Protein AF-H1D103-F1 (afdb_monomer_lite)

Secondary structure (DSSP, 8-state):
--------HHHHHS-THHHHHHHHH-TTEEEEEEEESSS--EEEE-GGGTT--HHHHTTTTTHHHHHHHHHTTS-EEEEEE--SSSS-EEEEEEEEEEE-TT--EEEEEEEEEEEEHHHHHHHTTGGGGGGGTEEEEEEEE-TT-SS-EEEEEES---TTS-EEEEEETTEEEEEEEEETT--S--S---PPP-----

Structure (mmCIF, N/CA/C/O backbone):
data_AF-H1D103-F1
#
_entry.id   AF-H1D103-F1
#
loop_
_atom_site.group_PDB
_atom_site.id
_atom_site.type_symbol
_atom_site.label_atom_id
_atom_site.label_alt_id
_atom_site.label_comp_id
_atom_site.label_asym_id
_atom_site.label_entity_id
_atom_site.label_seq_id
_atom_site.pdbx_PDB_ins_code
_atom_site.Cartn_x
_atom_site.Cartn_y
_atom_site.Cartn_z
_atom_site.occupancy
_atom_site.B_iso_or_equiv
_atom_site.auth_seq_id
_atom_site.auth_comp_id
_atom_site.auth_asym_id
_atom_site.auth_atom_id
_atom_site.pdbx_PDB_model_num
ATOM 1 N N . MET A 1 1 ? 34.202 -26.408 -13.849 1.00 34.78 1 MET A N 1
ATOM 2 C CA . MET A 1 1 ? 33.800 -25.462 -14.906 1.00 34.78 1 MET A CA 1
ATOM 3 C C . MET A 1 1 ? 32.325 -25.192 -14.701 1.00 34.78 1 MET A C 1
ATOM 5 O O . MET A 1 1 ? 31.583 -26.152 -14.538 1.00 34.78 1 MET A O 1
ATOM 9 N N . ALA A 1 2 ? 31.971 -23.922 -14.508 1.00 36.03 2 ALA A N 1
ATOM 10 C CA . ALA A 1 2 ? 30.622 -23.487 -14.165 1.00 36.03 2 ALA A CA 1
ATOM 11 C C . ALA A 1 2 ? 29.660 -23.834 -15.308 1.00 36.03 2 ALA A C 1
ATOM 13 O O . ALA A 1 2 ? 29.988 -23.604 -16.467 1.00 36.03 2 ALA A O 1
ATOM 14 N N . SER A 1 3 ? 28.520 -24.438 -14.974 1.00 38.19 3 SER A N 1
ATOM 15 C CA . SER A 1 3 ? 27.454 -24.706 -15.935 1.00 38.19 3 SER A CA 1
ATOM 16 C C . SER A 1 3 ? 26.755 -23.385 -16.231 1.00 38.19 3 SER A C 1
ATOM 18 O O . SER A 1 3 ? 26.159 -22.799 -15.328 1.00 38.19 3 SER A O 1
ATOM 20 N N . GLU A 1 4 ? 26.850 -22.926 -17.474 1.00 47.28 4 GLU A N 1
ATOM 21 C CA . GLU A 1 4 ? 25.995 -21.882 -18.032 1.00 47.28 4 GLU A CA 1
ATOM 22 C C . GLU A 1 4 ? 24.544 -22.368 -17.955 1.00 47.28 4 GLU A C 1
ATOM 24 O O . GLU A 1 4 ? 24.099 -23.217 -18.722 1.00 47.28 4 GLU A O 1
ATOM 29 N N . LEU A 1 5 ? 23.822 -21.878 -16.953 1.00 40.38 5 LEU A N 1
ATOM 30 C CA . LEU A 1 5 ? 22.367 -21.821 -16.948 1.00 40.38 5 LEU A CA 1
ATOM 31 C C . LEU A 1 5 ? 22.000 -20.420 -17.440 1.00 40.38 5 LEU A C 1
ATOM 33 O O . LEU A 1 5 ? 21.531 -19.576 -16.680 1.00 40.38 5 LEU A O 1
ATOM 37 N N . GLU A 1 6 ? 22.273 -20.154 -18.717 1.00 46.22 6 GLU A N 1
ATOM 38 C CA . GLU A 1 6 ? 21.564 -19.094 -19.427 1.00 46.22 6 GLU A CA 1
ATOM 39 C C . GLU A 1 6 ? 20.141 -19.607 -19.652 1.00 46.22 6 GLU A C 1
ATOM 41 O O . GLU A 1 6 ? 19.840 -20.290 -20.627 1.00 46.22 6 GLU A O 1
ATOM 46 N N . ALA A 1 7 ? 19.277 -19.374 -18.665 1.00 45.41 7 ALA A N 1
ATOM 47 C CA . ALA A 1 7 ? 17.852 -19.580 -18.842 1.00 45.41 7 ALA A CA 1
ATOM 48 C C . ALA A 1 7 ? 17.363 -18.581 -19.899 1.00 45.41 7 ALA A C 1
ATOM 50 O O . ALA A 1 7 ? 17.501 -17.370 -19.712 1.00 45.41 7 ALA A O 1
ATOM 51 N N . ASP A 1 8 ? 16.815 -19.097 -21.001 1.00 42.44 8 ASP A N 1
ATOM 52 C CA . ASP A 1 8 ? 16.176 -18.293 -22.038 1.00 42.44 8 ASP A CA 1
ATOM 53 C C . ASP A 1 8 ? 15.031 -17.482 -21.395 1.00 42.44 8 ASP A C 1
ATOM 55 O O . ASP A 1 8 ? 14.096 -18.070 -20.837 1.00 42.44 8 ASP A O 1
ATOM 59 N N . PRO A 1 9 ? 15.067 -16.137 -21.433 1.00 49.69 9 PRO A N 1
ATOM 60 C CA . PRO A 1 9 ? 14.001 -15.299 -20.890 1.00 49.69 9 PRO A CA 1
ATOM 61 C C . PRO A 1 9 ? 12.613 -15.621 -21.470 1.00 49.69 9 PRO A C 1
ATOM 63 O O . PRO A 1 9 ? 11.601 -15.320 -20.832 1.00 49.69 9 PRO A O 1
ATOM 66 N N . ALA A 1 10 ? 12.548 -16.229 -22.660 1.00 46.78 10 ALA A N 1
ATOM 67 C CA . ALA A 1 10 ? 11.301 -16.641 -23.293 1.00 46.78 10 ALA A CA 1
ATOM 68 C C . ALA A 1 10 ? 10.592 -17.790 -22.550 1.00 46.78 10 ALA A C 1
ATOM 70 O O . ALA A 1 10 ? 9.360 -17.802 -22.502 1.00 46.78 10 ALA A O 1
ATOM 71 N N . ASP A 1 11 ? 11.332 -18.700 -21.908 1.00 44.66 11 ASP A N 1
ATOM 72 C CA . ASP A 1 11 ? 10.747 -19.845 -21.195 1.00 44.66 11 ASP A CA 1
ATOM 73 C C . ASP A 1 11 ? 10.021 -19.418 -19.908 1.00 44.66 11 ASP A C 1
ATOM 75 O O . ASP A 1 11 ? 8.966 -19.959 -19.576 1.00 44.66 11 ASP A O 1
ATOM 79 N N . TYR A 1 12 ? 10.493 -18.368 -19.227 1.00 45.19 12 TYR A N 1
ATOM 80 C CA . TYR A 1 12 ? 9.786 -17.804 -18.066 1.00 45.19 12 TYR A CA 1
ATOM 81 C C . TYR A 1 12 ?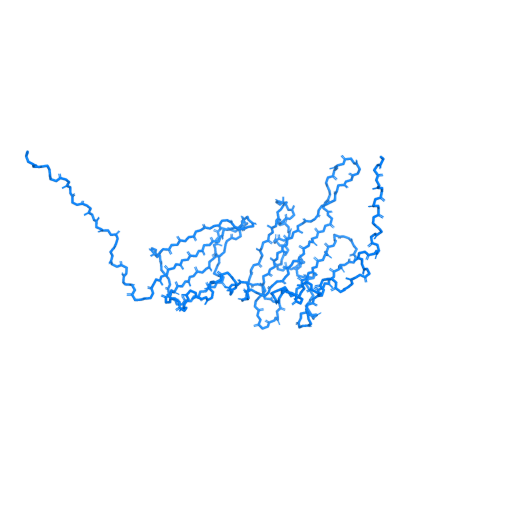 8.446 -17.152 -18.439 1.00 45.19 12 TYR A C 1
ATOM 83 O O . TYR A 1 12 ? 7.513 -17.136 -17.634 1.00 45.19 12 TYR A O 1
ATOM 91 N N . MET A 1 13 ? 8.318 -16.640 -19.666 1.00 44.59 13 MET A N 1
ATOM 92 C CA . MET A 1 13 ? 7.071 -16.048 -20.163 1.00 44.59 13 MET A CA 1
ATOM 93 C C . MET A 1 13 ? 6.070 -17.098 -20.673 1.00 44.59 13 MET A C 1
ATOM 95 O O . MET A 1 13 ? 4.885 -16.789 -20.822 1.00 44.59 13 MET A O 1
ATOM 99 N N . ALA A 1 14 ? 6.504 -18.340 -20.915 1.00 49.03 14 ALA A N 1
ATOM 100 C CA . ALA A 1 14 ? 5.649 -19.419 -21.415 1.00 49.03 14 ALA A CA 1
ATOM 101 C C . ALA A 1 14 ? 4.672 -19.967 -20.352 1.00 49.03 14 ALA A C 1
ATOM 103 O O . ALA A 1 14 ? 3.661 -20.591 -20.691 1.00 49.03 14 ALA A O 1
ATOM 104 N N . HIS A 1 15 ? 4.911 -19.695 -19.065 1.00 51.47 15 HIS A N 1
ATOM 105 C CA . HIS A 1 15 ? 4.095 -20.193 -17.957 1.00 51.47 15 HIS A CA 1
ATOM 106 C C . HIS A 1 15 ? 3.190 -19.113 -17.348 1.00 51.47 15 HIS A C 1
ATOM 108 O O . HIS A 1 15 ? 3.247 -18.811 -16.158 1.00 51.47 15 HIS A O 1
ATOM 114 N N . LEU A 1 16 ? 2.232 -18.615 -18.140 1.00 51.00 16 LEU A N 1
ATOM 115 C CA . LEU A 1 16 ? 1.087 -17.812 -17.660 1.00 51.00 16 LEU A CA 1
ATOM 116 C C . LEU A 1 16 ? 0.334 -18.449 -16.463 1.00 51.00 16 LEU A C 1
ATOM 118 O O . LEU A 1 16 ? -0.437 -17.774 -15.780 1.00 51.00 16 LEU A O 1
ATOM 122 N N . GLN A 1 17 ? 0.541 -19.746 -16.207 1.00 56.31 17 GLN A N 1
ATOM 123 C CA . GLN A 1 17 ? -0.045 -20.490 -15.094 1.00 56.31 17 GLN A CA 1
ATOM 124 C C . GLN A 1 17 ? 0.567 -20.150 -13.728 1.00 56.31 17 GLN A C 1
ATOM 126 O O . GLN A 1 17 ? -0.160 -20.217 -12.741 1.00 56.31 17 GLN A O 1
ATOM 131 N N . GLU A 1 18 ? 1.838 -19.751 -13.631 1.00 63.09 18 GLU A N 1
ATOM 132 C CA . GLU A 1 18 ? 2.486 -19.548 -12.324 1.00 63.09 18 GLU A CA 1
ATOM 133 C C . GLU A 1 18 ? 1.939 -18.328 -11.562 1.00 63.09 18 GLU A C 1
ATOM 135 O O . GLU A 1 18 ? 1.539 -18.486 -10.405 1.00 63.09 18 GLU A O 1
ATOM 140 N N . PRO A 1 19 ? 1.791 -17.131 -12.166 1.00 62.53 19 PRO A N 1
ATOM 141 C CA . PRO A 1 19 ? 1.191 -15.992 -11.469 1.00 62.53 19 PRO A CA 1
ATOM 142 C C . PRO A 1 19 ? -0.290 -16.224 -11.150 1.00 62.53 19 PRO A C 1
ATOM 144 O O . PRO A 1 19 ? -0.769 -15.821 -10.090 1.00 62.53 19 PRO A O 1
ATOM 147 N N . ALA A 1 20 ? -1.016 -16.916 -12.036 1.00 63.75 20 ALA A N 1
ATOM 148 C CA . ALA A 1 20 ? -2.397 -17.324 -11.791 1.00 63.75 20 ALA A CA 1
ATOM 149 C C . ALA A 1 20 ? -2.499 -18.316 -10.618 1.00 63.75 20 ALA A C 1
ATOM 151 O O . ALA A 1 20 ? -3.385 -18.170 -9.776 1.00 63.75 20 ALA A O 1
ATOM 152 N N . MET A 1 21 ? -1.566 -19.267 -10.506 1.00 63.38 21 MET A N 1
ATOM 153 C CA . MET A 1 21 ? -1.446 -20.170 -9.360 1.00 63.38 21 MET A CA 1
ATOM 154 C C . MET A 1 21 ? -1.107 -19.420 -8.072 1.00 63.38 21 MET A C 1
ATOM 156 O O . MET A 1 21 ? -1.751 -19.662 -7.057 1.00 63.38 21 MET A O 1
ATOM 160 N N . VAL A 1 22 ? -0.158 -18.479 -8.091 1.00 67.00 22 VAL A N 1
ATOM 161 C CA . VAL A 1 22 ? 0.188 -17.662 -6.913 1.00 67.00 22 VAL A CA 1
ATOM 162 C C . VAL A 1 22 ? -1.024 -16.862 -6.425 1.00 67.00 22 VAL A C 1
ATOM 164 O O . VAL A 1 22 ? -1.303 -16.830 -5.225 1.00 67.00 22 VAL A O 1
ATOM 167 N N . MET A 1 23 ? -1.791 -16.267 -7.342 1.00 69.38 23 MET A N 1
ATOM 168 C CA . MET A 1 23 ? -3.038 -15.566 -7.010 1.00 69.38 23 MET A CA 1
ATOM 169 C C . MET A 1 23 ? -4.140 -16.521 -6.520 1.00 69.38 23 MET A C 1
ATOM 171 O O . MET A 1 23 ? -4.901 -16.166 -5.622 1.00 69.38 23 MET A O 1
ATOM 175 N N . ALA A 1 24 ? -4.210 -17.745 -7.051 1.00 62.62 24 ALA A N 1
ATOM 176 C CA . ALA A 1 24 ? -5.127 -18.775 -6.561 1.00 62.62 24 ALA A CA 1
ATOM 177 C C . ALA A 1 24 ? -4.751 -19.276 -5.153 1.00 62.62 24 ALA A C 1
ATOM 179 O O . ALA A 1 24 ? -5.632 -19.547 -4.340 1.00 62.62 24 ALA A O 1
ATOM 180 N N . MET A 1 25 ? -3.453 -19.365 -4.844 1.00 62.06 25 MET A N 1
ATOM 181 C CA . MET A 1 25 ? -2.940 -19.766 -3.531 1.00 62.06 25 MET A CA 1
ATOM 182 C C . MET A 1 25 ? -3.107 -18.671 -2.476 1.00 62.06 25 MET A C 1
ATOM 184 O O . MET A 1 25 ? -3.321 -18.977 -1.303 1.00 62.06 25 MET A O 1
ATOM 188 N N . ASN A 1 26 ? -3.021 -17.398 -2.871 1.00 74.50 26 ASN A N 1
ATOM 189 C CA . ASN A 1 26 ? -3.219 -16.270 -1.973 1.00 74.50 26 ASN A CA 1
ATOM 190 C C . ASN A 1 26 ? -4.334 -15.346 -2.489 1.00 74.50 26 ASN A C 1
ATOM 192 O O . ASN A 1 26 ? -4.056 -14.403 -3.233 1.00 74.50 26 ASN A O 1
ATOM 196 N N . PRO A 1 27 ? -5.585 -15.529 -2.021 1.00 74.62 27 PRO A N 1
ATOM 197 C CA . PRO A 1 27 ? -6.734 -14.774 -2.517 1.00 74.62 27 PRO A CA 1
ATOM 198 C C . PRO A 1 27 ? -6.685 -13.282 -2.155 1.00 74.62 27 PRO A C 1
ATOM 200 O O . PRO A 1 27 ? -7.548 -12.515 -2.587 1.00 74.62 27 PRO A O 1
ATOM 203 N N . MET A 1 28 ? -5.714 -12.859 -1.334 1.00 83.75 28 MET A N 1
ATOM 204 C CA . MET A 1 28 ? -5.460 -11.445 -1.066 1.00 83.75 28 MET A CA 1
ATOM 205 C C . MET A 1 28 ? -4.836 -10.749 -2.269 1.00 83.75 28 MET A C 1
ATOM 207 O O . MET A 1 28 ? -5.093 -9.563 -2.451 1.00 83.75 28 MET A O 1
ATOM 211 N N . ILE A 1 29 ? -4.035 -11.460 -3.069 1.00 86.25 29 ILE A N 1
ATOM 212 C CA . ILE A 1 29 ? -3.365 -10.902 -4.241 1.00 86.25 29 ILE A CA 1
ATOM 213 C C . ILE A 1 29 ? -4.381 -10.767 -5.366 1.00 86.25 29 ILE A C 1
ATOM 215 O O . ILE A 1 29 ? -5.020 -11.732 -5.779 1.00 86.25 29 ILE A O 1
ATOM 219 N N . ARG A 1 30 ? -4.541 -9.537 -5.847 1.00 87.31 30 ARG A N 1
ATOM 220 C CA . ARG A 1 30 ? -5.507 -9.189 -6.893 1.00 87.31 30 ARG A CA 1
ATOM 221 C C . ARG A 1 30 ? -4.820 -8.799 -8.192 1.00 87.31 30 ARG A C 1
ATOM 223 O O . ARG A 1 30 ? -5.442 -8.878 -9.250 1.00 87.31 30 ARG A O 1
ATOM 230 N N . SER A 1 31 ? -3.567 -8.351 -8.118 1.00 87.69 31 SER A N 1
ATOM 231 C CA . SER A 1 31 ? -2.740 -8.093 -9.289 1.00 87.69 31 SER A CA 1
ATOM 232 C C . SER A 1 31 ? -1.248 -8.150 -8.962 1.00 87.69 31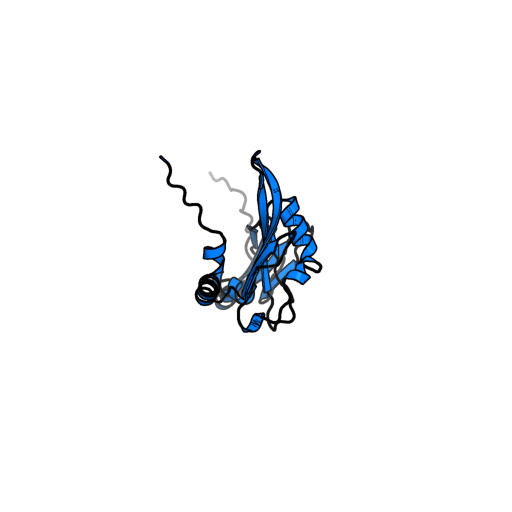 SER A C 1
ATOM 234 O O . SER A 1 31 ? -0.833 -7.703 -7.893 1.00 87.69 31 SER A O 1
ATOM 236 N N . ILE A 1 32 ? -0.463 -8.666 -9.908 1.00 88.62 32 ILE A N 1
ATOM 237 C CA . ILE A 1 32 ? 0.998 -8.563 -9.960 1.00 88.62 32 ILE A CA 1
ATOM 238 C C . ILE A 1 32 ? 1.345 -7.877 -11.276 1.00 88.62 32 ILE A C 1
ATOM 240 O O . ILE A 1 32 ? 0.865 -8.293 -12.330 1.00 88.62 32 ILE A O 1
ATOM 244 N N . GLN A 1 33 ? 2.164 -6.836 -11.226 1.00 87.19 33 GLN A N 1
ATOM 245 C CA . GLN A 1 33 ? 2.546 -6.070 -12.404 1.00 87.19 33 GLN A CA 1
ATOM 246 C C . GLN A 1 33 ? 4.035 -5.826 -12.433 1.00 87.19 33 GLN A C 1
ATOM 248 O O . GLN A 1 33 ? 4.642 -5.509 -11.412 1.00 87.19 33 GLN A O 1
ATOM 253 N N . ILE A 1 34 ? 4.590 -5.930 -13.628 1.00 90.00 34 ILE A N 1
ATOM 254 C CA . ILE A 1 34 ? 5.965 -5.594 -13.940 1.00 90.00 34 ILE A CA 1
ATOM 255 C C . ILE A 1 34 ? 5.881 -4.481 -14.975 1.00 90.00 34 ILE A C 1
ATOM 257 O O . ILE A 1 34 ? 5.393 -4.694 -16.084 1.00 90.00 34 ILE A O 1
ATOM 261 N N . LEU A 1 35 ? 6.297 -3.284 -14.578 1.00 90.00 35 LEU A N 1
ATOM 262 C CA . LEU A 1 35 ? 6.152 -2.053 -15.347 1.00 90.00 35 LEU A CA 1
ATOM 263 C C . LEU A 1 35 ? 7.545 -1.489 -15.651 1.00 90.00 35 LEU A C 1
ATOM 265 O O . LEU A 1 35 ? 8.092 -0.753 -14.825 1.00 90.00 35 LEU A O 1
ATOM 269 N N . PRO A 1 36 ? 8.152 -1.853 -16.792 1.00 90.38 36 PRO A N 1
ATOM 270 C CA . PRO A 1 36 ? 9.402 -1.252 -17.242 1.00 90.38 36 PRO A CA 1
ATOM 271 C C . PRO A 1 36 ? 9.246 0.260 -17.475 1.00 90.38 36 PRO A C 1
ATOM 273 O O . PRO A 1 36 ? 8.183 0.723 -17.876 1.00 90.38 36 PRO A O 1
ATOM 276 N N . GLU A 1 37 ? 10.322 1.035 -17.312 1.00 88.31 37 GLU A N 1
ATOM 277 C CA . GLU A 1 37 ? 10.360 2.453 -17.718 1.00 88.31 37 GLU A CA 1
ATOM 278 C C . GLU A 1 37 ? 10.176 2.599 -19.240 1.00 88.31 37 GLU A C 1
ATOM 280 O O . GLU A 1 37 ? 9.658 3.604 -19.724 1.00 88.31 37 GLU A O 1
ATOM 285 N N . LYS A 1 38 ? 10.601 1.584 -20.004 1.00 84.56 38 LYS A N 1
ATOM 286 C CA . LYS A 1 38 ? 10.438 1.494 -21.458 1.00 84.56 38 LYS A CA 1
ATOM 287 C C . LYS A 1 38 ? 10.030 0.080 -21.856 1.00 84.56 38 LYS A C 1
ATOM 289 O O . LYS A 1 38 ? 10.693 -0.874 -21.455 1.00 84.56 38 LYS A O 1
ATOM 294 N N . GLY A 1 39 ? 9.024 -0.032 -22.718 1.00 85.12 39 GLY A N 1
ATOM 295 C CA . GLY A 1 39 ? 8.516 -1.306 -23.232 1.00 85.12 39 GLY A CA 1
ATOM 296 C C . GLY A 1 39 ? 7.104 -1.613 -22.742 1.00 85.12 39 GLY A C 1
ATOM 297 O O . GLY A 1 39 ? 6.464 -0.777 -22.108 1.00 85.12 39 GLY A O 1
ATOM 298 N N . GLU A 1 40 ? 6.625 -2.811 -23.068 1.00 84.62 40 GLU A N 1
ATOM 299 C CA . GLU A 1 40 ? 5.275 -3.248 -22.717 1.00 84.62 40 GLU A CA 1
ATOM 300 C C . GLU A 1 40 ? 5.206 -3.743 -21.262 1.00 84.62 40 GLU A C 1
ATOM 302 O O . GLU A 1 40 ? 6.077 -4.506 -20.827 1.00 84.62 40 GLU A O 1
ATOM 307 N N . PRO A 1 41 ? 4.177 -3.341 -20.497 1.00 85.94 41 PRO A N 1
ATOM 308 C CA . PRO A 1 41 ? 3.966 -3.837 -19.149 1.00 85.94 41 PRO A CA 1
ATOM 309 C C . PRO A 1 41 ? 3.501 -5.296 -19.161 1.00 85.94 41 PRO A C 1
ATOM 311 O O . PRO A 1 41 ? 2.704 -5.713 -20.001 1.00 85.94 41 PRO A O 1
ATOM 314 N N . VAL A 1 42 ? 3.929 -6.063 -18.161 1.00 87.12 42 VAL A N 1
ATOM 315 C CA . VAL A 1 42 ? 3.425 -7.420 -17.918 1.00 87.12 42 VAL A CA 1
ATOM 316 C C . VAL A 1 42 ? 2.484 -7.374 -16.727 1.00 87.12 42 VAL A C 1
ATOM 318 O O . VAL A 1 42 ? 2.875 -6.984 -15.627 1.00 87.12 42 VAL A O 1
ATOM 321 N N . VAL A 1 43 ? 1.228 -7.759 -16.944 1.00 84.75 43 VAL A N 1
ATOM 322 C CA . VAL A 1 43 ? 0.155 -7.600 -15.960 1.00 84.75 43 VAL A CA 1
ATOM 323 C C . VAL A 1 43 ? -0.568 -8.921 -15.746 1.00 84.75 43 VAL A C 1
ATOM 325 O O . VAL A 1 43 ? -1.179 -9.473 -16.657 1.00 84.75 43 VAL A O 1
ATOM 328 N N . PHE A 1 44 ? -0.571 -9.382 -14.501 1.00 84.94 44 PHE A N 1
ATOM 329 C CA . PHE A 1 44 ? -1.376 -10.503 -14.037 1.00 84.94 44 PHE A CA 1
ATOM 330 C C . PHE A 1 44 ? -2.461 -9.966 -13.105 1.00 84.94 44 PHE A C 1
ATOM 332 O O . PHE A 1 44 ? -2.182 -9.196 -12.183 1.00 84.94 44 PHE A O 1
ATOM 339 N N . THR A 1 45 ? -3.715 -10.340 -13.347 1.00 84.81 45 THR A N 1
ATOM 340 C CA . THR A 1 45 ? -4.873 -9.878 -12.568 1.00 84.81 45 THR A CA 1
ATOM 341 C C . THR A 1 45 ? -5.806 -11.035 -12.240 1.00 84.81 45 THR A C 1
ATOM 343 O O . THR A 1 45 ? -5.993 -11.956 -13.041 1.00 84.81 45 THR A O 1
ATOM 346 N N . ALA A 1 46 ? -6.413 -10.972 -11.057 1.00 82.06 46 ALA A N 1
ATOM 347 C CA . ALA A 1 46 ? -7.577 -11.779 -10.730 1.00 82.06 46 ALA A CA 1
ATOM 348 C C . ALA A 1 46 ? -8.764 -11.391 -11.633 1.00 82.06 46 ALA A C 1
ATOM 350 O O . ALA A 1 46 ? -8.823 -10.298 -12.193 1.00 82.06 46 ALA A O 1
ATOM 351 N N . GLU A 1 47 ? -9.725 -12.296 -11.805 1.00 74.62 47 GLU A N 1
ATOM 352 C CA . GLU A 1 47 ? -10.781 -12.136 -12.810 1.00 74.62 47 GLU A CA 1
ATOM 353 C C . GLU A 1 47 ? -11.618 -10.858 -12.630 1.00 74.62 47 GLU A C 1
ATOM 355 O O . GLU A 1 47 ? -11.832 -10.112 -13.587 1.00 74.62 47 GLU A O 1
ATOM 360 N N . ASP A 1 48 ? -12.013 -10.542 -11.399 1.00 73.81 48 ASP A N 1
ATOM 361 C CA . ASP A 1 48 ? -12.777 -9.339 -11.050 1.00 73.81 48 ASP A CA 1
ATOM 362 C C . ASP A 1 48 ? -11.930 -8.056 -10.979 1.00 73.81 48 ASP A C 1
ATOM 364 O O . ASP A 1 48 ? -12.481 -6.977 -10.769 1.00 73.81 48 ASP A O 1
ATOM 368 N N . THR A 1 49 ? -10.615 -8.132 -11.216 1.00 72.25 49 THR A N 1
ATOM 369 C CA . THR A 1 49 ? -9.721 -6.964 -11.308 1.00 72.25 49 THR A CA 1
ATOM 370 C C . THR A 1 49 ? -9.204 -6.680 -12.718 1.00 72.25 49 THR A C 1
ATOM 372 O O . THR A 1 49 ? -8.560 -5.653 -12.925 1.00 72.25 49 THR A O 1
ATOM 375 N N . ARG A 1 50 ? -9.554 -7.507 -13.715 1.00 69.94 50 ARG A N 1
ATOM 376 C CA . ARG A 1 50 ? -9.112 -7.377 -15.123 1.00 69.94 50 ARG A CA 1
ATOM 377 C C . ARG A 1 50 ? -9.437 -6.040 -15.795 1.00 69.94 50 ARG A C 1
ATOM 379 O O . ARG A 1 50 ? -8.802 -5.690 -16.781 1.00 69.94 50 ARG A O 1
ATOM 386 N N . LYS A 1 51 ? -10.445 -5.310 -15.305 1.00 67.44 51 LYS A N 1
ATOM 387 C CA . LYS A 1 51 ? -10.872 -4.018 -15.875 1.00 67.44 51 LYS A CA 1
ATOM 388 C C . LYS A 1 51 ? -10.081 -2.817 -15.345 1.00 67.44 51 LYS A C 1
ATOM 390 O O . LYS A 1 51 ? -10.322 -1.706 -15.803 1.00 67.44 51 LYS A O 1
ATOM 395 N N . MET A 1 52 ? -9.195 -3.010 -14.367 1.00 72.00 52 MET A N 1
ATOM 396 C CA . MET A 1 52 ? -8.423 -1.912 -13.789 1.00 72.00 52 MET A CA 1
ATOM 397 C C . MET A 1 52 ? -7.154 -1.636 -14.590 1.00 72.00 52 MET A C 1
ATOM 399 O O . MET A 1 52 ? -6.319 -2.517 -14.779 1.00 72.00 52 MET A O 1
ATOM 403 N N . ASP A 1 53 ? -6.989 -0.378 -14.989 1.00 72.81 53 ASP A N 1
ATOM 404 C CA . ASP A 1 53 ? -5.803 0.124 -15.682 1.00 72.81 53 ASP A CA 1
ATOM 405 C C . ASP A 1 53 ? -4.746 0.579 -14.669 1.00 72.81 53 ASP A C 1
ATOM 407 O O . ASP A 1 53 ? -4.458 1.764 -14.521 1.00 72.81 53 ASP A O 1
ATOM 411 N N . PHE A 1 54 ? -4.223 -0.381 -13.904 1.00 68.62 54 PHE A 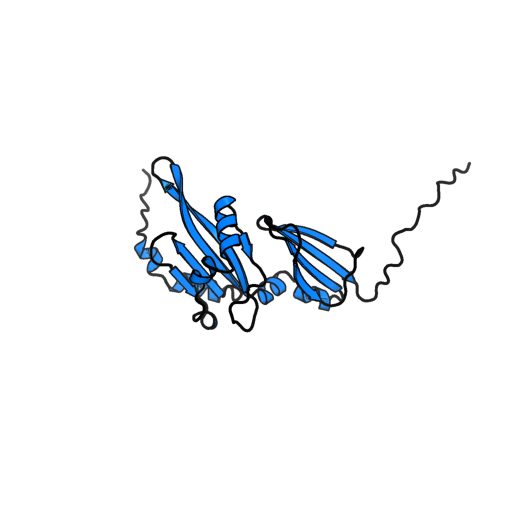N 1
ATOM 412 C CA . PHE A 1 54 ? -3.211 -0.144 -12.875 1.00 68.62 54 PHE A CA 1
ATOM 413 C C . PHE A 1 54 ? -1.960 0.629 -13.350 1.00 68.62 54 PHE A C 1
ATOM 415 O O . PHE A 1 54 ? -1.515 1.497 -12.593 1.00 68.62 54 PHE A O 1
ATOM 422 N N . PRO A 1 55 ? -1.408 0.394 -14.561 1.00 69.00 55 PRO A N 1
ATOM 423 C CA . PRO A 1 55 ? -0.264 1.154 -15.064 1.00 69.00 55 PRO A CA 1
ATOM 424 C C . PRO A 1 55 ? -0.516 2.665 -15.103 1.00 69.00 55 PRO A C 1
ATOM 426 O O . PRO A 1 55 ? 0.323 3.432 -14.635 1.00 69.00 55 PRO A O 1
ATOM 429 N N . ARG A 1 56 ? -1.703 3.109 -15.544 1.00 68.00 56 ARG A N 1
ATOM 430 C CA . ARG A 1 56 ? -2.061 4.539 -15.531 1.00 68.00 56 ARG A CA 1
ATOM 431 C C . ARG A 1 56 ? -2.114 5.153 -14.135 1.00 68.00 56 ARG A C 1
ATOM 433 O O . ARG A 1 56 ? -1.945 6.363 -13.996 1.00 68.00 56 ARG A O 1
ATOM 440 N N . PHE A 1 57 ? -2.309 4.364 -13.078 1.00 66.19 57 PHE A N 1
ATOM 441 C CA . PHE A 1 57 ? -2.298 4.917 -11.721 1.00 66.19 57 PHE A CA 1
ATOM 442 C C . PHE A 1 57 ? -0.902 5.377 -11.286 1.00 66.19 57 PHE A C 1
ATOM 444 O O . PHE A 1 57 ? -0.825 6.264 -10.433 1.00 66.19 57 PHE A O 1
ATOM 451 N N . LEU A 1 58 ? 0.179 4.864 -11.896 1.00 70.62 58 LEU A N 1
ATOM 452 C CA . LEU A 1 58 ? 1.538 5.387 -11.694 1.00 70.62 58 LEU A CA 1
ATOM 453 C C . LEU A 1 58 ? 1.755 6.783 -12.293 1.00 70.62 58 LEU A C 1
ATOM 455 O O . LEU A 1 58 ? 2.676 7.485 -11.883 1.00 70.62 58 LEU A O 1
ATOM 459 N N . GLU A 1 59 ? 0.908 7.204 -13.230 1.00 69.94 59 GLU A N 1
ATOM 460 C CA . GLU A 1 59 ? 0.909 8.564 -13.781 1.00 69.94 59 GLU A CA 1
ATOM 461 C C . GLU A 1 59 ? 0.045 9.519 -12.931 1.00 69.94 59 GLU A C 1
ATOM 463 O O . GLU A 1 59 ? 0.206 10.736 -13.004 1.00 69.94 59 GLU A O 1
ATOM 468 N N . GLY A 1 60 ? -0.839 8.965 -12.088 1.00 70.75 60 GLY A N 1
ATOM 469 C CA . GLY A 1 60 ? -1.790 9.682 -11.236 1.00 70.75 60 GLY A CA 1
ATOM 470 C C . GLY A 1 60 ? -1.491 9.578 -9.736 1.00 70.75 60 GLY A C 1
ATOM 471 O O . GLY A 1 60 ? -0.412 9.934 -9.266 1.00 70.75 60 GLY A O 1
ATOM 472 N N . SER A 1 61 ? -2.470 9.116 -8.953 1.00 65.31 61 SER A N 1
ATOM 473 C CA . SER A 1 61 ? -2.434 9.130 -7.480 1.00 65.31 61 SER A CA 1
ATOM 474 C C . SER A 1 61 ? -1.276 8.343 -6.851 1.00 65.31 61 SER A C 1
ATOM 476 O O . SER A 1 61 ? -0.903 8.636 -5.719 1.00 65.31 61 SER A O 1
ATOM 478 N N . LEU A 1 62 ? -0.680 7.378 -7.562 1.00 80.88 62 LEU A N 1
ATOM 479 C CA . LEU A 1 62 ? 0.476 6.610 -7.079 1.00 80.88 62 LEU A CA 1
ATOM 480 C C . LEU A 1 62 ? 1.825 7.208 -7.486 1.00 80.88 62 LEU A C 1
ATOM 482 O O . LEU A 1 62 ? 2.859 6.707 -7.044 1.00 80.88 62 LEU A O 1
ATOM 486 N N . LYS A 1 63 ? 1.841 8.280 -8.286 1.00 86.38 63 LYS A N 1
ATOM 487 C CA . LYS A 1 63 ? 3.078 8.852 -8.820 1.00 86.38 63 LYS A CA 1
ATOM 488 C C . LYS A 1 63 ? 4.063 9.248 -7.722 1.00 86.38 63 LYS A C 1
ATOM 490 O O . LYS A 1 63 ? 5.227 8.870 -7.783 1.00 86.38 63 LYS A O 1
ATOM 495 N N . LYS A 1 64 ? 3.591 9.950 -6.686 1.00 88.19 64 LYS A N 1
ATOM 496 C CA . LYS A 1 64 ? 4.444 10.383 -5.567 1.00 88.19 64 LYS A CA 1
ATOM 497 C C . LYS A 1 64 ? 5.078 9.187 -4.852 1.00 88.19 64 LYS A C 1
ATOM 499 O O . LYS A 1 64 ? 6.276 9.194 -4.612 1.00 88.19 64 LYS A O 1
ATOM 504 N N . ALA A 1 65 ? 4.296 8.139 -4.589 1.00 89.12 65 ALA A N 1
ATOM 505 C CA . ALA A 1 65 ? 4.795 6.916 -3.969 1.00 89.12 65 ALA A CA 1
ATOM 506 C C . ALA A 1 65 ? 5.841 6.208 -4.844 1.00 89.12 65 ALA A C 1
ATOM 508 O O . ALA A 1 65 ? 6.851 5.739 -4.328 1.00 89.12 65 ALA A O 1
ATOM 509 N N . ALA A 1 66 ? 5.632 6.156 -6.161 1.00 90.44 66 ALA A N 1
ATOM 510 C CA . ALA A 1 66 ? 6.576 5.559 -7.102 1.00 90.44 66 ALA A CA 1
ATOM 511 C C . ALA A 1 66 ? 7.881 6.366 -7.218 1.00 90.44 66 ALA A C 1
ATOM 513 O O . ALA A 1 66 ? 8.971 5.784 -7.207 1.00 90.44 66 ALA A O 1
ATOM 514 N N . ASP A 1 67 ? 7.778 7.695 -7.285 1.00 91.06 67 ASP A N 1
ATOM 515 C CA . ASP A 1 67 ? 8.923 8.606 -7.308 1.00 91.06 67 ASP A CA 1
ATOM 516 C C . ASP A 1 67 ? 9.726 8.482 -6.005 1.00 91.06 67 ASP A C 1
ATOM 518 O O . ASP A 1 67 ? 10.945 8.326 -6.049 1.00 91.06 67 ASP A O 1
ATOM 522 N N . THR A 1 68 ? 9.051 8.453 -4.849 1.00 91.56 68 THR A N 1
ATOM 523 C CA . THR A 1 68 ? 9.700 8.227 -3.552 1.00 91.56 68 THR A CA 1
ATOM 524 C C . THR A 1 68 ? 10.359 6.856 -3.480 1.00 91.56 68 THR A C 1
ATOM 526 O O . THR A 1 68 ? 11.519 6.766 -3.084 1.00 91.56 68 THR A O 1
ATOM 529 N N . ALA A 1 69 ? 9.676 5.792 -3.913 1.00 92.62 69 ALA A N 1
ATOM 530 C CA . ALA A 1 69 ? 10.245 4.448 -3.926 1.00 92.62 69 ALA A CA 1
ATOM 531 C C . ALA A 1 69 ? 11.556 4.417 -4.725 1.00 92.62 69 ALA A C 1
ATOM 533 O O . ALA A 1 69 ? 12.562 3.902 -4.237 1.00 92.62 69 ALA A O 1
ATOM 534 N N . ARG A 1 70 ? 11.560 5.038 -5.916 1.00 94.00 70 ARG A N 1
ATOM 535 C CA . ARG A 1 70 ? 12.736 5.159 -6.790 1.00 94.00 70 ARG A CA 1
ATOM 536 C C . ARG A 1 70 ? 13.840 6.030 -6.187 1.00 94.00 70 ARG A C 1
ATOM 538 O O . ARG A 1 70 ? 15.008 5.683 -6.310 1.00 94.00 70 ARG A O 1
ATOM 545 N N . MET A 1 71 ? 13.503 7.159 -5.572 1.00 93.31 71 MET A N 1
ATOM 546 C CA . MET A 1 71 ? 14.490 8.066 -4.977 1.00 93.31 71 MET A CA 1
ATOM 547 C C . MET A 1 71 ? 15.162 7.450 -3.744 1.00 93.31 71 MET A C 1
ATOM 549 O O . MET A 1 71 ? 16.356 7.631 -3.531 1.00 93.31 71 MET A O 1
ATOM 553 N N . GLU A 1 72 ? 14.402 6.713 -2.937 1.00 93.12 72 GLU A N 1
ATOM 554 C CA . GLU A 1 72 ? 14.863 6.145 -1.666 1.00 93.12 72 GLU A CA 1
ATOM 555 C C . GLU A 1 72 ? 15.324 4.681 -1.786 1.00 93.12 72 GLU A C 1
ATOM 557 O O . GLU A 1 72 ? 15.683 4.068 -0.783 1.00 93.12 72 GLU A O 1
ATOM 562 N N . HIS A 1 73 ? 15.311 4.103 -2.994 1.00 94.12 73 HIS A N 1
ATOM 563 C CA . HIS A 1 73 ? 15.707 2.714 -3.277 1.00 94.12 73 HIS A CA 1
ATOM 564 C C . HIS A 1 73 ? 15.018 1.682 -2.362 1.00 94.12 73 HIS A C 1
ATOM 566 O O . HIS A 1 73 ? 15.601 0.663 -1.971 1.00 94.12 73 HIS A O 1
ATOM 572 N N . ARG A 1 74 ? 13.747 1.917 -2.013 1.00 92.94 74 ARG A N 1
ATOM 573 C CA . ARG A 1 74 ? 13.001 1.062 -1.079 1.00 92.94 74 ARG A CA 1
ATOM 574 C C . ARG A 1 74 ? 11.641 0.637 -1.604 1.00 92.94 74 ARG A C 1
ATOM 576 O O . ARG A 1 74 ? 11.101 1.186 -2.555 1.00 92.94 74 ARG A O 1
ATOM 583 N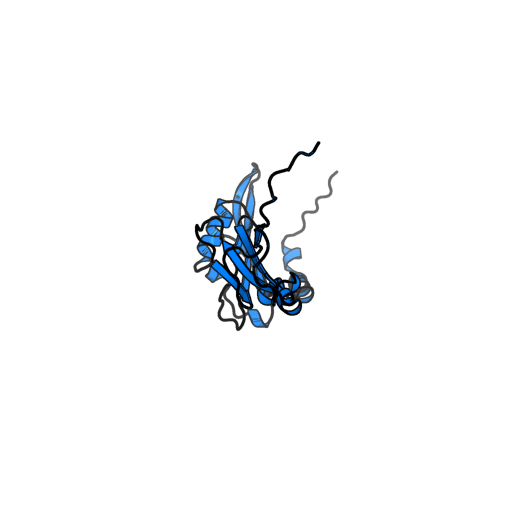 N . LEU A 1 75 ? 11.093 -0.377 -0.939 1.00 93.06 75 LEU A N 1
ATOM 584 C CA . LEU A 1 75 ? 9.683 -0.721 -1.072 1.00 93.06 75 LEU A CA 1
ATOM 585 C C . LEU A 1 75 ? 8.843 0.410 -0.470 1.00 93.06 75 LEU A C 1
ATOM 587 O O . LEU A 1 75 ? 9.148 0.855 0.633 1.00 93.06 75 LEU A O 1
ATOM 591 N N . VAL A 1 76 ? 7.779 0.808 -1.155 1.00 92.62 76 VAL A N 1
ATOM 592 C CA . VAL A 1 76 ? 6.760 1.720 -0.626 1.00 92.62 76 VAL A CA 1
ATOM 593 C C . VAL A 1 76 ? 5.423 0.993 -0.585 1.00 92.62 76 VAL A C 1
ATOM 595 O O . VAL A 1 76 ? 5.073 0.271 -1.521 1.00 92.62 76 VAL A O 1
ATOM 598 N N . LEU A 1 77 ? 4.683 1.162 0.507 1.00 92.38 77 LEU A N 1
ATOM 599 C CA . LEU A 1 77 ? 3.345 0.610 0.681 1.00 92.38 77 LEU A CA 1
ATOM 600 C C . LEU A 1 77 ? 2.347 1.759 0.593 1.00 92.38 77 LEU A C 1
ATOM 602 O O . LEU A 1 77 ? 2.477 2.728 1.325 1.00 92.38 77 LEU A O 1
ATOM 606 N N . VAL A 1 78 ? 1.343 1.638 -0.270 1.00 91.56 78 VAL A N 1
ATOM 607 C CA . VAL A 1 78 ? 0.248 2.605 -0.381 1.00 91.56 78 VAL A CA 1
ATOM 608 C C . VAL A 1 78 ? -1.055 1.939 0.017 1.00 91.56 78 VAL A C 1
ATOM 610 O O . VAL A 1 78 ? -1.446 0.929 -0.569 1.00 91.56 78 VAL A O 1
ATOM 613 N N . ASP A 1 79 ? -1.712 2.479 1.036 1.00 91.69 79 ASP A N 1
ATOM 614 C CA . ASP A 1 79 ? -2.982 1.977 1.547 1.00 91.69 79 ASP A CA 1
ATOM 615 C C . ASP A 1 79 ? -4.172 2.785 1.008 1.00 91.69 79 ASP A C 1
ATOM 617 O O . ASP A 1 79 ? -4.028 3.828 0.374 1.00 91.69 79 ASP A O 1
ATOM 621 N N . SER A 1 80 ? -5.371 2.277 1.275 1.00 90.00 80 SER A N 1
ATOM 622 C CA . SER A 1 80 ? -6.655 2.951 1.075 1.00 90.00 80 SER A CA 1
ATOM 623 C C . SER A 1 80 ? -6.905 3.432 -0.357 1.00 90.00 80 SER A C 1
ATOM 625 O O . SER A 1 80 ? -7.675 4.368 -0.585 1.00 90.00 80 SER A O 1
ATOM 627 N N . LEU A 1 81 ? -6.321 2.737 -1.338 1.00 88.56 81 LEU A N 1
ATOM 628 C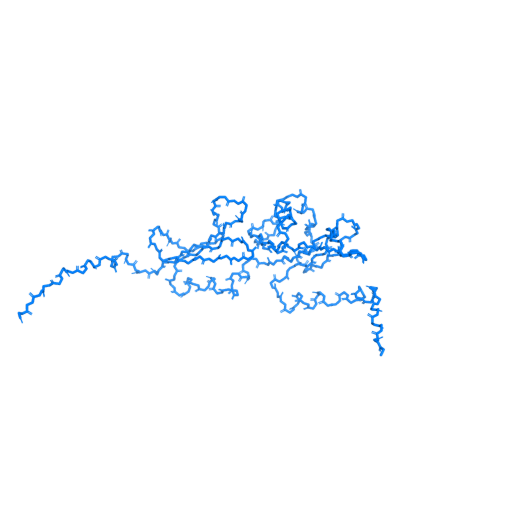 CA . LEU A 1 81 ? -6.465 3.053 -2.752 1.00 88.56 81 LEU A CA 1
ATOM 629 C C . LEU A 1 81 ? -7.896 2.812 -3.217 1.00 88.56 81 LEU A C 1
ATOM 631 O O . LEU A 1 81 ? -8.437 1.709 -3.090 1.00 88.56 81 LEU A O 1
ATOM 635 N N . ASP A 1 82 ? -8.491 3.860 -3.780 1.00 85.25 82 ASP A N 1
ATOM 636 C CA . ASP A 1 82 ? -9.773 3.788 -4.465 1.00 85.25 82 ASP A CA 1
ATOM 637 C C . ASP A 1 82 ? -9.553 3.607 -5.963 1.00 85.25 82 ASP A C 1
ATOM 639 O O . ASP A 1 82 ? -9.108 4.524 -6.650 1.00 85.25 82 ASP A O 1
ATOM 643 N N . LEU A 1 83 ? -9.844 2.405 -6.453 1.00 79.94 83 LEU A N 1
ATOM 644 C CA . LEU A 1 83 ? -9.661 2.041 -7.857 1.00 79.94 83 LEU A CA 1
ATOM 645 C C . LEU A 1 83 ? -11.003 1.770 -8.556 1.00 79.94 83 LEU A C 1
ATOM 647 O O . LEU A 1 83 ? -11.050 1.041 -9.544 1.00 79.94 83 LEU A O 1
ATOM 651 N N . GLY A 1 84 ? -12.113 2.301 -8.023 1.00 79.50 84 GLY A N 1
ATOM 652 C CA . GLY A 1 84 ? -13.457 2.058 -8.567 1.00 79.50 84 GLY A CA 1
ATOM 653 C C . GLY A 1 84 ? -13.989 0.643 -8.306 1.00 79.50 84 GLY A C 1
ATOM 654 O O . GLY A 1 84 ? -14.949 0.203 -8.938 1.00 79.50 84 GLY A O 1
ATOM 655 N N . LEU A 1 85 ? -13.365 -0.076 -7.374 1.00 82.62 85 LEU A N 1
ATOM 656 C CA . LEU A 1 85 ? -13.823 -1.363 -6.865 1.00 82.62 85 LEU A CA 1
ATOM 657 C C . LEU A 1 85 ? -14.730 -1.177 -5.643 1.00 82.62 85 LEU A C 1
ATOM 659 O O . LEU A 1 85 ? -14.605 -0.183 -4.929 1.00 82.62 85 LEU A O 1
ATOM 663 N N . PRO A 1 86 ? -15.574 -2.170 -5.303 1.00 84.56 86 PRO A N 1
ATOM 664 C CA . PRO A 1 86 ? -16.381 -2.132 -4.080 1.00 84.56 86 PRO A CA 1
ATOM 665 C C . PRO A 1 86 ? -15.550 -2.246 -2.786 1.00 84.56 86 PRO A C 1
ATOM 667 O O . PRO A 1 86 ? -16.106 -2.260 -1.689 1.00 84.56 86 PRO A O 1
ATOM 670 N N . TYR A 1 87 ? -14.225 -2.361 -2.892 1.00 85.75 87 TYR A N 1
ATOM 671 C CA . TYR A 1 87 ? -13.290 -2.480 -1.783 1.00 85.75 87 TYR A CA 1
ATOM 672 C C . TYR A 1 87 ? -12.035 -1.642 -2.034 1.00 85.75 87 TYR A C 1
ATOM 674 O O . TYR A 1 87 ? -11.607 -1.458 -3.172 1.00 85.75 87 TYR A O 1
ATOM 682 N N . LYS A 1 88 ? -11.422 -1.161 -0.948 1.00 89.25 88 LYS A N 1
ATOM 683 C CA . LYS A 1 88 ? -10.136 -0.460 -1.007 1.00 89.25 88 LYS A CA 1
ATOM 684 C C . LYS A 1 88 ? -8.995 -1.442 -1.250 1.00 89.25 88 LYS A C 1
ATOM 686 O O . LYS A 1 88 ? -8.975 -2.551 -0.701 1.00 89.25 88 LYS A O 1
ATOM 691 N N . MET A 1 89 ? -8.033 -0.997 -2.039 1.00 89.31 89 MET A N 1
ATOM 692 C CA . MET A 1 89 ? -6.822 -1.738 -2.354 1.00 89.31 89 MET A CA 1
ATOM 693 C C . MET A 1 89 ? -5.641 -1.210 -1.546 1.00 89.31 89 MET A C 1
ATOM 695 O O . MET A 1 89 ? -5.614 -0.056 -1.127 1.00 89.31 89 MET A O 1
ATOM 699 N N . MET A 1 90 ? -4.655 -2.071 -1.350 1.00 91.44 90 MET A N 1
ATOM 700 C CA . MET A 1 90 ? -3.324 -1.703 -0.892 1.00 91.44 90 MET A CA 1
ATOM 701 C C . MET A 1 90 ? -2.331 -2.138 -1.968 1.00 91.44 90 MET A C 1
ATOM 703 O O . MET A 1 90 ? -2.495 -3.209 -2.555 1.00 91.44 90 MET A O 1
ATOM 707 N N . ALA A 1 91 ? -1.332 -1.314 -2.261 1.00 90.56 91 ALA A N 1
ATOM 708 C CA . ALA A 1 91 ? -0.311 -1.604 -3.256 1.00 90.56 91 ALA A CA 1
ATOM 709 C C . ALA A 1 91 ? 1.080 -1.575 -2.628 1.00 90.56 91 ALA A C 1
ATOM 711 O O . ALA A 1 91 ? 1.403 -0.682 -1.851 1.00 90.56 91 ALA A O 1
ATOM 712 N N . PHE A 1 92 ? 1.915 -2.532 -3.006 1.00 91.06 92 PHE A N 1
ATOM 713 C CA . PHE A 1 92 ? 3.336 -2.547 -2.692 1.00 91.06 92 PHE A CA 1
ATOM 714 C C . PHE A 1 92 ? 4.101 -2.225 -3.968 1.00 91.06 92 PHE A C 1
ATOM 716 O O . PHE A 1 92 ? 3.951 -2.937 -4.960 1.00 91.06 92 PHE A O 1
ATOM 723 N N . LEU A 1 93 ? 4.897 -1.161 -3.945 1.00 91.75 93 LEU A N 1
ATOM 724 C CA . LEU A 1 93 ? 5.665 -0.677 -5.084 1.00 91.75 93 LEU A CA 1
ATOM 725 C C . LEU A 1 93 ? 7.148 -0.888 -4.800 1.00 91.75 93 LEU A C 1
ATOM 727 O O . LEU A 1 93 ? 7.701 -0.307 -3.864 1.00 91.75 93 LEU A O 1
ATOM 731 N N . ARG A 1 94 ? 7.797 -1.725 -5.609 1.00 93.88 94 ARG A N 1
ATOM 732 C CA . ARG A 1 94 ? 9.235 -1.988 -5.532 1.00 93.88 94 ARG A CA 1
ATOM 733 C C . ARG A 1 94 ? 9.913 -1.447 -6.792 1.00 93.88 94 ARG A C 1
ATOM 735 O O . ARG A 1 94 ? 9.598 -1.942 -7.874 1.00 93.88 94 ARG A O 1
ATOM 742 N N . PRO A 1 95 ? 10.836 -0.477 -6.691 1.00 95.00 95 PRO A N 1
ATOM 743 C CA . PRO A 1 95 ? 11.661 -0.095 -7.825 1.00 95.00 95 PRO A CA 1
ATOM 744 C C . PRO A 1 95 ? 12.630 -1.234 -8.150 1.00 95.00 95 PRO A C 1
ATOM 746 O O . PRO A 1 95 ? 13.150 -1.914 -7.258 1.00 95.00 95 PRO A O 1
ATOM 749 N N . VAL A 1 96 ? 12.854 -1.443 -9.437 1.00 95.25 96 VAL A N 1
ATOM 750 C CA . VAL A 1 96 ? 13.787 -2.423 -9.975 1.00 95.25 96 VAL A CA 1
ATOM 751 C C . VAL A 1 96 ? 14.859 -1.668 -10.731 1.00 95.25 96 VAL A C 1
ATOM 753 O O . VAL A 1 96 ? 14.567 -0.785 -11.541 1.00 95.25 96 VAL A O 1
ATOM 756 N N . TYR A 1 97 ? 16.100 -2.047 -10.471 1.00 94.62 97 TYR A N 1
ATOM 757 C CA . TYR A 1 97 ? 17.269 -1.498 -11.125 1.00 94.62 97 TYR A CA 1
ATOM 758 C C . TYR A 1 97 ? 18.032 -2.629 -11.798 1.00 94.62 97 TYR A C 1
ATOM 760 O O . TYR A 1 97 ? 17.963 -3.784 -11.378 1.00 94.62 97 TYR A O 1
ATOM 768 N N . ARG A 1 98 ? 18.745 -2.284 -12.861 1.00 92.88 98 ARG A N 1
ATOM 769 C CA . ARG A 1 98 ? 19.664 -3.178 -13.556 1.00 92.88 98 ARG A CA 1
ATOM 770 C C . ARG A 1 98 ? 21.079 -2.651 -13.394 1.00 92.88 98 ARG A C 1
ATOM 772 O O . ARG A 1 98 ? 21.286 -1.436 -13.415 1.00 92.88 98 ARG A O 1
ATOM 779 N N . HIS A 1 99 ? 22.028 -3.568 -13.299 1.00 92.94 99 HIS A N 1
ATOM 780 C CA . HIS A 1 99 ? 23.444 -3.244 -13.376 1.00 92.94 99 HIS A CA 1
ATOM 781 C C . HIS A 1 99 ? 23.929 -3.460 -14.807 1.00 92.94 99 HIS A C 1
ATOM 783 O O . HIS A 1 99 ? 23.536 -4.434 -15.451 1.00 92.94 99 HIS A O 1
ATOM 789 N N . ASP A 1 100 ? 24.738 -2.534 -15.313 1.00 92.06 100 ASP A N 1
ATOM 790 C CA . ASP A 1 100 ? 25.501 -2.763 -16.538 1.00 92.06 100 ASP A CA 1
ATOM 791 C C . ASP A 1 100 ? 26.738 -3.642 -16.263 1.00 92.06 100 ASP A C 1
ATOM 793 O O . ASP A 1 100 ? 27.017 -4.025 -15.124 1.00 92.06 100 ASP A O 1
ATOM 797 N N . GLU A 1 101 ? 27.499 -3.957 -17.312 1.00 91.31 101 GLU A N 1
ATOM 798 C CA . GLU A 1 101 ? 28.736 -4.750 -17.219 1.00 91.31 101 GLU A CA 1
ATOM 799 C C . GLU A 1 101 ? 29.803 -4.110 -16.311 1.00 91.31 101 GLU A C 1
ATOM 801 O O . GLU A 1 101 ? 30.681 -4.802 -15.799 1.00 91.31 101 GLU A O 1
ATOM 806 N N . ASN A 1 102 ? 29.711 -2.799 -16.069 1.00 91.19 102 ASN A N 1
ATOM 807 C CA . ASN A 1 102 ? 30.610 -2.049 -15.195 1.00 91.19 102 ASN A CA 1
ATOM 808 C C . ASN A 1 102 ? 30.076 -1.942 -13.754 1.00 91.19 102 ASN A C 1
ATOM 810 O O . ASN A 1 102 ? 30.705 -1.301 -12.912 1.00 91.19 102 ASN A O 1
ATOM 814 N N . GLY A 1 103 ? 28.918 -2.543 -13.461 1.00 89.94 103 GLY A N 1
ATOM 815 C CA . GLY A 1 103 ? 28.248 -2.483 -12.165 1.00 89.94 103 GLY A CA 1
ATOM 816 C C . GLY A 1 103 ? 27.436 -1.206 -11.923 1.00 89.94 103 GLY A C 1
ATOM 817 O O . GLY A 1 103 ? 26.852 -1.068 -10.844 1.00 89.94 103 GLY A O 1
ATOM 818 N N . ASN A 1 104 ? 27.348 -0.288 -12.892 1.00 93.06 104 ASN A N 1
ATOM 819 C CA . ASN A 1 104 ? 26.563 0.933 -12.734 1.00 93.06 104 ASN A CA 1
ATOM 820 C C . ASN A 1 104 ? 25.078 0.594 -12.687 1.00 93.06 104 ASN A C 1
ATOM 822 O O . ASN A 1 104 ? 24.536 -0.068 -13.575 1.00 93.06 104 ASN A O 1
ATOM 826 N N . GLU A 1 105 ? 24.414 1.087 -11.650 1.00 93.50 105 GLU A N 1
ATOM 827 C CA . GLU A 1 105 ? 22.987 0.897 -11.469 1.00 93.50 105 GLU A CA 1
ATOM 828 C C . GLU A 1 105 ? 22.196 1.895 -12.328 1.00 93.50 105 GLU A C 1
ATOM 830 O O . GLU A 1 105 ? 22.456 3.099 -12.333 1.00 93.50 105 GLU A O 1
ATOM 835 N N . SER A 1 106 ? 21.190 1.397 -13.044 1.00 94.06 106 SER A N 1
ATOM 836 C CA . SER A 1 106 ? 20.196 2.224 -13.723 1.00 94.06 106 SER A CA 1
ATOM 837 C C . SER A 1 106 ? 18.794 1.733 -13.396 1.00 94.06 106 SER A C 1
ATOM 839 O O . SER A 1 106 ? 18.535 0.531 -13.336 1.00 94.06 106 SER A O 1
ATOM 841 N N . PHE A 1 107 ? 17.876 2.672 -13.180 1.00 95.00 107 PHE A N 1
ATOM 842 C CA . PHE A 1 107 ? 16.473 2.345 -12.964 1.00 95.00 107 PHE A CA 1
ATOM 843 C C . PHE A 1 107 ? 15.905 1.625 -14.193 1.00 95.00 107 PHE A C 1
ATOM 845 O O . PHE A 1 107 ? 16.106 2.067 -15.323 1.00 95.00 107 PHE A O 1
ATOM 852 N N . TRP A 1 108 ? 15.218 0.507 -13.967 1.00 94.69 108 TRP A N 1
ATOM 853 C CA . TRP A 1 108 ? 14.618 -0.302 -15.026 1.00 94.69 108 TRP A CA 1
ATOM 854 C C . TRP A 1 108 ? 13.093 -0.214 -15.035 1.00 94.69 108 TRP A C 1
ATOM 856 O O . TRP A 1 108 ? 12.504 -0.206 -16.112 1.00 94.69 108 TRP A O 1
ATOM 866 N N . GLY A 1 109 ? 12.447 -0.140 -13.870 1.00 93.19 109 GLY A N 1
ATOM 867 C CA . GLY A 1 109 ? 10.988 -0.141 -13.769 1.00 93.19 109 GLY A CA 1
ATOM 868 C C . GLY A 1 109 ? 10.483 -0.426 -12.358 1.00 93.19 109 GLY A C 1
ATOM 869 O O . GLY A 1 109 ? 11.224 -0.309 -11.384 1.00 93.19 109 GLY A O 1
ATOM 870 N N . TYR A 1 110 ? 9.224 -0.835 -12.242 1.00 92.81 110 TYR A N 1
ATOM 871 C CA . TYR A 1 110 ? 8.591 -1.195 -10.976 1.00 92.81 110 TYR A CA 1
ATOM 872 C C . TYR A 1 110 ? 8.009 -2.605 -11.012 1.00 92.81 110 TYR A C 1
ATOM 874 O O . TYR A 1 110 ? 7.478 -3.049 -12.027 1.00 92.81 110 TYR A O 1
ATOM 882 N N . ILE A 1 111 ? 8.031 -3.273 -9.861 1.00 91.88 111 ILE A N 1
ATOM 883 C CA . ILE A 1 111 ? 7.126 -4.382 -9.562 1.00 91.88 111 ILE A CA 1
ATOM 884 C C . ILE A 1 111 ? 6.047 -3.848 -8.624 1.00 91.88 111 ILE A C 1
ATOM 886 O O . ILE A 1 111 ? 6.362 -3.267 -7.581 1.00 91.88 111 ILE A O 1
ATOM 890 N N . ILE A 1 112 ? 4.782 -4.051 -8.988 1.00 90.12 112 ILE A N 1
ATOM 891 C CA . ILE A 1 112 ? 3.628 -3.671 -8.174 1.00 90.12 112 ILE A CA 1
ATOM 892 C C . ILE A 1 112 ? 2.838 -4.911 -7.791 1.00 90.12 112 ILE A C 1
ATOM 894 O O . ILE A 1 112 ? 2.415 -5.690 -8.644 1.00 90.12 112 ILE A O 1
ATOM 898 N N . LEU A 1 113 ? 2.585 -5.051 -6.495 1.00 89.81 113 LEU A N 1
ATOM 899 C CA . LEU A 1 113 ? 1.670 -6.044 -5.952 1.00 89.81 113 LEU A CA 1
ATOM 900 C C . LEU A 1 113 ? 0.444 -5.331 -5.385 1.00 89.81 113 LEU A C 1
ATOM 902 O O . LEU A 1 113 ? 0.568 -4.592 -4.412 1.00 89.81 113 LEU A O 1
ATOM 906 N N . ALA A 1 114 ? -0.733 -5.564 -5.961 1.00 89.88 114 ALA A N 1
ATOM 907 C CA . ALA A 1 114 ? -1.989 -5.011 -5.461 1.00 89.88 114 ALA A CA 1
ATOM 908 C C . ALA A 1 114 ? -2.788 -6.084 -4.715 1.00 89.88 114 ALA A C 1
ATOM 910 O O . ALA A 1 114 ? -3.067 -7.164 -5.248 1.00 89.88 114 ALA A O 1
ATOM 911 N N . VAL A 1 115 ? -3.192 -5.769 -3.487 1.00 91.06 115 VAL A N 1
ATOM 912 C CA . VAL A 1 115 ? -3.914 -6.671 -2.587 1.00 91.06 115 VAL A CA 1
ATOM 913 C C . VAL A 1 115 ? -5.192 -6.034 -2.046 1.00 91.06 115 VAL A C 1
ATOM 915 O O . VAL A 1 115 ? -5.277 -4.818 -1.881 1.00 91.06 115 VAL A O 1
ATOM 918 N N . GLU A 1 116 ? -6.200 -6.851 -1.739 1.00 90.12 116 GLU A N 1
ATOM 919 C CA . GLU A 1 116 ? -7.422 -6.361 -1.089 1.00 90.12 116 GLU A CA 1
ATOM 920 C C . GLU A 1 116 ? -7.121 -5.983 0.372 1.00 90.12 116 GLU A C 1
ATOM 922 O O . GLU A 1 116 ? -6.858 -6.855 1.209 1.00 90.12 116 GLU A O 1
ATOM 927 N N . GLN A 1 117 ? -7.214 -4.691 0.710 1.00 90.81 117 GLN A N 1
ATOM 928 C CA . GLN A 1 117 ? -6.828 -4.175 2.031 1.00 90.81 117 GLN A CA 1
ATOM 929 C C . GLN A 1 117 ? -7.599 -4.854 3.162 1.00 90.81 117 GLN A C 1
ATOM 931 O O . GLN A 1 117 ? -7.026 -5.210 4.191 1.00 90.81 117 GLN A O 1
ATOM 936 N N . ARG A 1 118 ? -8.903 -5.091 2.977 1.00 88.19 118 ARG A N 1
ATOM 937 C CA . ARG A 1 118 ? -9.729 -5.761 3.988 1.00 88.19 118 ARG A CA 1
ATOM 938 C C . ARG A 1 118 ? -9.168 -7.135 4.358 1.00 88.19 118 ARG A C 1
ATOM 940 O O . ARG A 1 118 ? -9.159 -7.471 5.543 1.00 88.19 118 ARG A O 1
ATOM 947 N N . ARG A 1 119 ? -8.699 -7.913 3.377 1.00 87.56 119 ARG A N 1
ATOM 948 C CA . ARG A 1 119 ? -8.142 -9.248 3.622 1.00 87.56 119 ARG A CA 1
ATOM 949 C C . ARG A 1 119 ? -6.792 -9.176 4.322 1.00 87.56 119 ARG A C 1
ATOM 951 O O . ARG A 1 119 ? -6.606 -9.907 5.286 1.00 87.56 119 ARG A O 1
ATOM 958 N N . VAL A 1 120 ? -5.920 -8.239 3.940 1.00 87.31 120 VAL A N 1
ATOM 959 C CA . VAL A 1 120 ? -4.655 -7.981 4.660 1.00 87.31 120 VAL A CA 1
ATOM 960 C C . VAL A 1 120 ? -4.925 -7.686 6.136 1.00 87.31 120 VAL A C 1
ATOM 962 O O . VAL A 1 120 ? -4.357 -8.331 7.016 1.00 87.31 120 VAL A O 1
ATOM 965 N N . MET A 1 121 ? -5.871 -6.786 6.419 1.00 87.44 121 MET A N 1
ATOM 966 C CA . MET A 1 121 ? -6.259 -6.430 7.791 1.00 87.44 121 MET A CA 1
ATOM 967 C C . MET A 1 121 ? -6.933 -7.584 8.545 1.00 87.44 121 MET A C 1
ATOM 969 O O . MET A 1 121 ? -6.964 -7.596 9.775 1.00 87.44 121 MET A O 1
ATOM 973 N N . SER A 1 122 ? -7.542 -8.536 7.840 1.00 84.25 122 SER A N 1
ATOM 974 C CA . SER A 1 122 ? -8.087 -9.750 8.453 1.00 84.25 122 SER A CA 1
ATOM 975 C C . SER A 1 122 ? -6.970 -10.721 8.829 1.00 84.25 122 SER A C 1
ATOM 977 O O . SER A 1 122 ? -6.967 -11.231 9.944 1.00 84.25 122 SER A O 1
ATOM 979 N N . THR A 1 123 ? -6.003 -10.933 7.935 1.00 82.25 123 THR A N 1
ATOM 980 C CA . THR A 1 123 ? -4.850 -11.820 8.153 1.00 82.25 123 THR A CA 1
ATOM 981 C C . THR A 1 123 ? -3.932 -11.301 9.260 1.00 82.25 123 THR A C 1
ATOM 983 O O . THR A 1 123 ? -3.459 -12.081 10.078 1.00 82.25 123 THR A O 1
ATOM 986 N N . ALA A 1 124 ? -3.757 -9.982 9.364 1.00 80.06 124 ALA A N 1
ATOM 987 C CA . ALA A 1 124 ? -3.049 -9.339 10.474 1.00 80.06 124 ALA A CA 1
ATOM 988 C C . ALA A 1 124 ? -3.841 -9.344 11.803 1.00 80.06 124 ALA A C 1
ATOM 990 O O . ALA A 1 124 ? -3.432 -8.704 12.767 1.00 80.06 124 ALA A O 1
ATOM 991 N N . ASN A 1 125 ? -4.998 -10.016 11.858 1.00 80.12 125 ASN A N 1
ATOM 992 C CA . ASN A 1 125 ? -5.894 -10.117 13.015 1.00 80.12 125 ASN A CA 1
ATOM 993 C C . ASN A 1 125 ? -6.447 -8.769 13.541 1.00 80.12 125 ASN A C 1
ATOM 995 O O . ASN A 1 125 ? -7.161 -8.744 14.541 1.00 80.12 125 ASN A O 1
ATOM 999 N N . ILE A 1 126 ? -6.217 -7.654 12.833 1.00 79.81 126 ILE A N 1
ATOM 1000 C CA . ILE A 1 126 ? -6.740 -6.317 13.174 1.00 79.81 126 ILE A CA 1
ATOM 1001 C C . ILE A 1 126 ? -8.269 -6.315 13.168 1.00 79.81 126 ILE A C 1
ATOM 1003 O O . ILE A 1 126 ? -8.918 -5.751 14.044 1.00 79.81 126 ILE A O 1
ATOM 1007 N N . SER A 1 127 ? -8.877 -7.005 12.200 1.00 73.06 127 SER A N 1
ATOM 1008 C CA . SER A 1 127 ? -10.342 -7.081 12.105 1.00 73.06 127 SER A CA 1
ATOM 1009 C C . SER A 1 127 ? -10.989 -7.854 13.266 1.00 73.06 127 SER A C 1
ATOM 1011 O O . SER A 1 127 ? -12.180 -7.673 13.518 1.00 73.06 127 SER A O 1
ATOM 1013 N N . ASN A 1 128 ? -10.216 -8.676 13.984 1.00 80.50 128 ASN A N 1
ATOM 1014 C CA . ASN A 1 128 ? -10.682 -9.478 15.114 1.00 80.50 128 ASN A CA 1
ATOM 1015 C C . ASN A 1 128 ? -10.594 -8.735 16.459 1.00 80.50 128 ASN A C 1
ATOM 1017 O O . ASN A 1 128 ? -11.222 -9.157 17.425 1.00 80.50 128 ASN A O 1
ATOM 1021 N N . LEU A 1 129 ? -9.876 -7.605 16.532 1.00 82.00 129 LEU A N 1
ATOM 1022 C CA . LEU A 1 129 ? -9.731 -6.816 17.765 1.00 82.00 129 LEU A CA 1
ATOM 1023 C C . LEU A 1 129 ? -11.086 -6.447 18.373 1.00 82.00 129 LEU A C 1
ATOM 1025 O O . LEU A 1 129 ? -11.313 -6.608 19.566 1.00 82.00 129 LEU A O 1
ATOM 1029 N N . GLY A 1 130 ? -12.053 -6.069 17.543 1.00 77.94 130 GLY A N 1
ATOM 1030 C CA . GLY A 1 130 ? -13.375 -5.752 18.067 1.00 77.94 130 GLY A CA 1
ATOM 1031 C C . GLY A 1 130 ? -14.228 -6.967 18.457 1.00 77.94 130 GLY A C 1
ATOM 1032 O O . GLY A 1 130 ? -15.223 -6.789 19.149 1.00 77.94 130 GLY A O 1
ATOM 1033 N N . ALA A 1 131 ? -13.878 -8.193 18.049 1.00 81.38 131 ALA A N 1
ATOM 1034 C CA . ALA A 1 131 ? -14.454 -9.402 18.655 1.00 81.38 131 ALA A CA 1
ATOM 1035 C C . ALA A 1 131 ? -13.853 -9.669 20.047 1.00 81.38 131 ALA A C 1
ATOM 1037 O O . ALA A 1 131 ? -14.501 -10.270 20.897 1.00 81.38 131 ALA A O 1
ATOM 1038 N N . GLN A 1 132 ? -12.648 -9.154 20.300 1.00 84.88 132 GLN A N 1
ATOM 1039 C CA . GLN A 1 132 ? -11.981 -9.151 21.604 1.00 84.88 132 GLN A CA 1
ATOM 1040 C C . GLN A 1 132 ? -12.380 -7.943 22.467 1.00 84.88 132 GLN A C 1
ATOM 1042 O O . GLN A 1 132 ? -11.696 -7.637 23.437 1.00 84.88 132 GLN A O 1
ATOM 1047 N N . GLN A 1 133 ? -13.477 -7.257 22.121 1.00 87.06 133 GLN A N 1
ATOM 1048 C CA . GLN A 1 133 ? -13.970 -6.077 22.838 1.00 87.06 133 GLN A CA 1
ATOM 1049 C C . GLN A 1 133 ? -12.934 -4.941 22.905 1.00 87.06 133 GLN A C 1
ATOM 1051 O O . GLN A 1 133 ? -12.860 -4.211 23.890 1.00 87.06 133 GLN A O 1
ATOM 1056 N N . LEU A 1 134 ? -12.125 -4.782 21.853 1.00 90.25 134 LEU A N 1
ATOM 1057 C CA . LEU A 1 134 ? -11.207 -3.658 21.696 1.00 90.25 134 LEU A CA 1
ATOM 1058 C C . LEU A 1 134 ? -11.711 -2.722 20.601 1.00 90.25 134 LEU A C 1
ATOM 1060 O O . LEU A 1 134 ? -11.883 -3.121 19.444 1.00 90.25 134 LEU A O 1
ATOM 1064 N N . ASP A 1 135 ? -11.897 -1.463 20.972 1.00 92.62 135 ASP A N 1
ATOM 1065 C CA . ASP A 1 135 ? -11.941 -0.371 20.013 1.00 92.62 135 ASP A CA 1
ATOM 1066 C C . ASP A 1 135 ? -10.520 -0.067 19.545 1.00 92.62 135 ASP A C 1
ATOM 1068 O O . ASP A 1 135 ? -9.551 -0.233 20.296 1.00 92.62 135 ASP A O 1
ATOM 1072 N N . PHE A 1 136 ? -10.387 0.350 18.290 1.00 93.19 136 PHE A N 1
ATOM 1073 C CA . PHE A 1 136 ? -9.085 0.656 17.723 1.00 93.19 136 PHE A CA 1
ATOM 1074 C C . PHE A 1 136 ? -9.154 1.721 16.638 1.00 93.19 136 PHE A C 1
ATOM 1076 O O . PHE A 1 136 ? -10.142 1.815 15.911 1.00 93.19 136 PHE A O 1
ATOM 1083 N N . SER A 1 137 ? -8.040 2.426 16.475 1.00 94.81 137 SER A N 1
ATOM 1084 C CA . SER A 1 137 ? -7.772 3.314 15.346 1.00 94.81 137 SER A CA 1
ATOM 1085 C C . SER A 1 137 ? -6.380 3.009 14.814 1.00 94.81 137 SER A C 1
ATOM 1087 O O . SER A 1 137 ? -5.405 3.030 15.564 1.00 94.81 137 SER A O 1
ATOM 1089 N N . LEU A 1 138 ? -6.301 2.660 13.533 1.00 94.50 138 LEU A N 1
ATOM 1090 C CA . LEU A 1 138 ? -5.068 2.376 12.810 1.00 94.50 138 LEU A CA 1
ATOM 1091 C C . LEU A 1 138 ? -4.757 3.555 11.898 1.00 94.50 138 LEU A C 1
ATOM 1093 O O . LEU A 1 138 ? -5.554 3.885 11.014 1.00 94.50 138 LEU A O 1
ATOM 1097 N N . TYR A 1 139 ? -3.581 4.131 12.084 1.00 95.62 139 TYR A N 1
ATOM 1098 C CA . TYR A 1 139 ? -3.076 5.234 11.291 1.00 95.62 139 TYR A CA 1
ATOM 1099 C C . TYR A 1 139 ? -1.828 4.825 10.521 1.00 95.62 139 TYR A C 1
ATOM 1101 O O . TYR A 1 139 ? -1.051 3.965 10.950 1.00 95.62 139 TYR A O 1
ATOM 1109 N N . HIS A 1 140 ? -1.632 5.492 9.395 1.00 95.56 140 HIS A N 1
ATOM 1110 C CA . HIS A 1 140 ? -0.437 5.388 8.584 1.00 95.56 140 HIS A CA 1
ATOM 1111 C C . HIS A 1 140 ? 0.071 6.793 8.287 1.00 95.56 140 HIS A C 1
ATOM 1113 O O . HIS A 1 140 ? -0.711 7.708 8.043 1.00 95.56 140 HIS A O 1
ATOM 1119 N N . ARG A 1 141 ? 1.385 6.976 8.348 1.00 95.06 141 ARG A N 1
ATOM 1120 C CA . ARG A 1 141 ? 2.061 8.186 7.902 1.00 95.06 141 ARG A CA 1
ATOM 1121 C C . ARG A 1 141 ? 3.189 7.788 6.975 1.00 95.06 141 ARG A C 1
ATOM 1123 O O . ARG A 1 141 ? 4.180 7.201 7.419 1.00 95.06 141 ARG A O 1
ATOM 1130 N N . TYR A 1 142 ? 3.034 8.149 5.711 1.00 92.12 142 TYR A N 1
ATOM 1131 C CA . TYR A 1 142 ? 4.082 7.993 4.719 1.00 92.12 142 TYR A CA 1
ATOM 1132 C C . TYR A 1 142 ? 5.341 8.756 5.135 1.00 92.12 142 TYR A C 1
ATOM 1134 O O . TYR A 1 142 ? 5.249 9.849 5.692 1.00 92.12 142 TYR A O 1
ATOM 1142 N N . GLY A 1 143 ? 6.523 8.224 4.817 1.00 87.38 143 GLY A N 1
ATOM 1143 C CA . GLY A 1 143 ? 7.795 8.886 5.142 1.00 87.38 143 GLY A CA 1
ATOM 1144 C C . GLY A 1 143 ? 7.956 10.290 4.536 1.00 87.38 143 GLY A C 1
ATOM 1145 O O . GLY A 1 143 ? 8.763 11.077 5.020 1.00 87.38 143 GLY A O 1
ATOM 1146 N N . TRP A 1 144 ? 7.168 10.620 3.508 1.00 87.06 144 TRP A N 1
ATOM 1147 C CA . TRP A 1 144 ? 7.152 11.920 2.831 1.00 87.06 144 TRP A CA 1
ATOM 1148 C C . TRP A 1 144 ? 6.027 12.865 3.301 1.00 87.06 144 TRP A C 1
ATOM 1150 O O . TRP A 1 144 ? 5.764 13.873 2.635 1.00 87.06 144 TRP A O 1
ATOM 1160 N N . GLU A 1 145 ? 5.310 12.526 4.377 1.00 89.50 145 GLU A N 1
ATOM 1161 C CA . GLU A 1 145 ? 4.215 13.327 4.939 1.00 89.50 145 GLU A CA 1
ATOM 1162 C C . GLU A 1 145 ? 4.426 13.605 6.425 1.00 89.50 145 GLU A C 1
ATOM 1164 O O . GLU A 1 145 ? 4.922 12.769 7.180 1.00 89.50 145 GLU A O 1
ATOM 1169 N N . ASP A 1 146 ? 3.988 14.782 6.865 1.00 89.25 146 ASP A N 1
ATOM 1170 C CA . ASP A 1 146 ? 4.135 15.190 8.262 1.00 89.25 146 ASP A CA 1
ATOM 1171 C C . ASP A 1 146 ? 3.014 14.639 9.147 1.00 89.25 146 ASP A C 1
ATOM 1173 O O . ASP A 1 146 ? 3.235 14.355 10.328 1.00 89.25 146 ASP A O 1
ATOM 1177 N N . THR A 1 147 ? 1.823 14.439 8.575 1.00 92.00 147 THR A N 1
ATOM 1178 C CA . THR A 1 147 ? 0.605 14.083 9.308 1.00 92.00 147 THR A CA 1
ATOM 1179 C C . THR A 1 147 ? 0.140 12.664 8.990 1.00 92.00 147 THR A C 1
ATOM 1181 O O . THR A 1 147 ? 0.013 12.335 7.813 1.00 92.00 147 THR A O 1
ATOM 1184 N N . PRO A 1 148 ? -0.169 11.834 10.002 1.00 94.12 148 PRO A N 1
ATOM 1185 C CA . PRO A 1 148 ? -0.791 10.534 9.781 1.00 94.12 148 PRO A CA 1
ATOM 1186 C C . PRO A 1 148 ? -2.236 10.675 9.286 1.00 94.12 148 PRO A C 1
ATOM 1188 O O . PRO A 1 148 ? -2.972 11.550 9.750 1.00 94.12 148 PRO A O 1
ATOM 1191 N N . HIS A 1 149 ? -2.676 9.761 8.422 1.00 93.94 149 HIS A N 1
ATOM 1192 C CA . HIS A 1 149 ? -4.080 9.591 8.049 1.00 93.94 149 HIS A CA 1
ATOM 1193 C C . HIS A 1 149 ? -4.660 8.313 8.656 1.00 93.94 149 HIS A C 1
ATOM 1195 O O . HIS A 1 149 ? -3.953 7.355 8.977 1.00 93.94 149 HIS A O 1
ATOM 1201 N N . LEU A 1 150 ? -5.980 8.304 8.833 1.00 93.94 150 LEU A N 1
ATOM 1202 C CA . LEU A 1 150 ? -6.699 7.143 9.339 1.00 93.94 150 LEU A CA 1
ATOM 1203 C C . LEU A 1 150 ? -6.863 6.095 8.230 1.00 93.94 150 LEU A C 1
ATOM 1205 O O . LEU A 1 150 ? -7.424 6.383 7.175 1.00 93.94 150 LEU A O 1
ATOM 1209 N N . VAL A 1 151 ? -6.429 4.866 8.504 1.00 93.25 151 VAL A N 1
ATOM 1210 C CA . VAL A 1 151 ? -6.549 3.717 7.590 1.00 93.25 151 VAL A CA 1
ATOM 1211 C C . VAL A 1 151 ? -7.796 2.898 7.905 1.00 93.25 151 VAL A C 1
ATOM 1213 O O . VAL A 1 151 ? -8.501 2.422 7.011 1.00 93.25 151 VAL A O 1
ATOM 1216 N N . LYS A 1 152 ? -8.047 2.667 9.198 1.00 91.69 152 LYS A N 1
ATOM 1217 C CA . LYS A 1 152 ? -9.183 1.880 9.679 1.00 91.69 152 LYS A CA 1
ATOM 1218 C C . LYS A 1 152 ? -9.466 2.191 11.139 1.00 91.69 152 LYS A C 1
ATOM 1220 O O . LYS A 1 152 ? -8.543 2.225 11.941 1.00 91.69 152 LYS A O 1
ATOM 1225 N N . GLU A 1 153 ? -10.737 2.289 11.493 1.00 92.44 153 GLU A N 1
ATOM 1226 C CA . GLU A 1 153 ? -11.167 2.415 12.884 1.00 92.44 153 GLU A CA 1
ATOM 1227 C C . GLU A 1 153 ? -12.332 1.482 13.208 1.00 92.44 153 GLU A C 1
ATOM 1229 O O . GLU A 1 153 ? -13.043 0.987 12.323 1.00 92.44 153 GLU A O 1
ATOM 1234 N N . ARG A 1 154 ? -12.517 1.245 14.503 1.00 90.25 154 ARG A N 1
ATOM 1235 C CA . ARG A 1 154 ? -13.720 0.659 15.079 1.00 90.25 154 ARG A CA 1
ATOM 1236 C C . ARG A 1 154 ? -13.936 1.223 16.478 1.00 90.25 154 ARG A C 1
ATOM 1238 O O . ARG A 1 154 ? -13.083 1.053 17.344 1.00 90.25 154 ARG A O 1
ATOM 1245 N N . GLY A 1 155 ? -15.128 1.769 16.706 1.00 88.81 155 GLY A N 1
ATOM 1246 C CA . GLY A 1 155 ? -15.524 2.312 18.003 1.00 88.81 155 GLY A CA 1
ATOM 1247 C C . GLY A 1 155 ? -14.873 3.664 18.276 1.00 88.81 155 GLY A C 1
ATOM 1248 O O . GLY A 1 155 ? -14.687 4.443 17.347 1.00 88.81 155 GLY A O 1
ATOM 1249 N N . MET A 1 156 ? -14.569 3.954 19.540 1.00 86.06 156 MET A N 1
ATOM 1250 C CA . MET A 1 156 ? -13.952 5.222 19.936 1.00 86.06 156 MET A CA 1
ATOM 1251 C C . MET A 1 156 ? -12.570 4.987 20.536 1.00 86.06 156 MET A C 1
ATOM 1253 O O . MET A 1 156 ? -12.392 4.120 21.391 1.00 86.06 156 MET A O 1
ATOM 1257 N N . THR A 1 157 ? -11.611 5.808 20.128 1.00 89.12 157 THR A N 1
ATOM 1258 C CA . THR A 1 157 ? -10.293 5.931 20.756 1.00 89.12 157 THR A CA 1
ATOM 1259 C C . THR A 1 157 ? -10.018 7.397 21.047 1.00 89.12 157 THR A C 1
ATOM 1261 O O . THR A 1 157 ? -10.473 8.268 20.309 1.00 89.12 157 THR A O 1
ATOM 1264 N N . GLU A 1 158 ? -9.242 7.675 22.082 1.00 86.75 158 GLU A N 1
ATOM 1265 C CA . GLU A 1 158 ? -8.904 9.024 22.523 1.00 86.75 158 GLU A CA 1
ATOM 1266 C C . GLU A 1 158 ? -7.426 9.147 22.897 1.00 86.75 158 GLU A C 1
ATOM 1268 O O . GLU A 1 158 ? -6.706 8.161 23.091 1.00 86.75 158 GLU 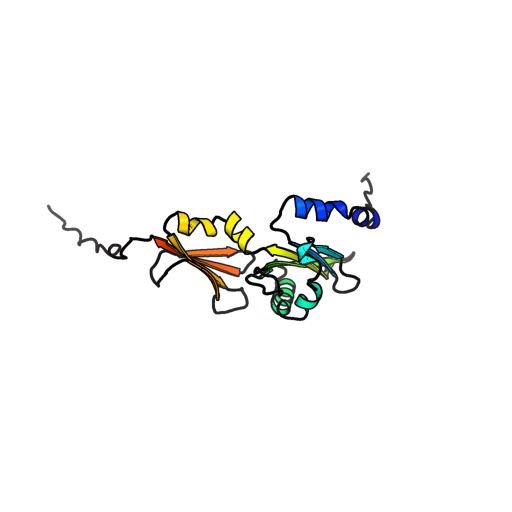A O 1
ATOM 1273 N N . GLN A 1 159 ? -6.964 10.390 23.001 1.00 82.00 159 GLN A N 1
ATOM 1274 C CA . GLN A 1 159 ? -5.606 10.686 23.429 1.00 82.00 159 GLN A CA 1
ATOM 1275 C C . GLN A 1 159 ? -5.372 10.151 24.850 1.00 82.00 159 GLN A C 1
ATOM 1277 O O . GLN A 1 159 ? -6.175 10.372 25.752 1.00 82.00 159 GLN A O 1
ATOM 1282 N N . GLY A 1 160 ? -4.260 9.443 25.049 1.00 84.69 160 GLY A N 1
ATOM 1283 C CA . GLY A 1 160 ? -3.947 8.771 26.315 1.00 84.69 160 GLY A CA 1
ATOM 1284 C C . GLY A 1 160 ? -4.377 7.303 26.373 1.00 84.69 160 GLY A C 1
ATOM 1285 O O . GLY A 1 160 ? -3.979 6.600 27.301 1.00 84.69 160 GLY A O 1
ATOM 1286 N N . ASN A 1 161 ? -5.117 6.795 25.379 1.00 92.88 161 ASN A N 1
ATOM 1287 C CA . ASN A 1 161 ? -5.265 5.351 25.206 1.00 92.88 161 ASN A CA 1
ATOM 1288 C C . ASN A 1 161 ? -3.911 4.677 24.892 1.00 92.88 161 ASN A C 1
ATOM 1290 O O . ASN A 1 161 ? -3.029 5.306 24.293 1.00 92.88 161 ASN A O 1
ATOM 1294 N N . PRO A 1 162 ? -3.738 3.392 25.266 1.00 92.56 162 PRO A N 1
ATOM 1295 C CA . PRO A 1 162 ? -2.593 2.595 24.845 1.00 92.56 162 PRO A CA 1
ATOM 1296 C C . PRO A 1 162 ? -2.382 2.661 23.334 1.00 92.56 162 PRO A C 1
ATOM 1298 O O . PRO A 1 162 ? -3.325 2.506 22.558 1.00 92.56 162 PRO A O 1
ATOM 1301 N N . HIS A 1 163 ? -1.136 2.858 22.918 1.00 94.00 163 HIS A N 1
ATOM 1302 C CA . HIS A 1 163 ? -0.771 2.862 21.511 1.00 94.00 163 HIS A CA 1
ATOM 1303 C C . HIS A 1 163 ? 0.547 2.129 21.285 1.00 94.00 163 HIS A C 1
ATOM 1305 O O . HIS A 1 163 ? 1.362 1.975 22.196 1.00 94.00 163 HIS A O 1
ATOM 1311 N N . ALA A 1 164 ? 0.736 1.667 20.056 1.00 94.00 164 ALA A N 1
ATOM 1312 C CA . ALA A 1 164 ? 1.982 1.092 19.588 1.00 94.00 164 ALA A CA 1
ATOM 1313 C C . ALA A 1 164 ? 2.322 1.666 18.217 1.00 94.00 164 ALA A C 1
ATOM 1315 O O . ALA A 1 164 ? 1.434 1.905 17.397 1.00 94.00 164 ALA A O 1
ATOM 1316 N N . GLU A 1 165 ? 3.615 1.840 17.972 1.00 96.06 165 GLU A N 1
ATOM 1317 C CA . GLU A 1 165 ? 4.142 2.359 16.718 1.00 96.06 165 GLU A CA 1
ATOM 1318 C C . GLU A 1 165 ? 5.170 1.403 16.125 1.00 96.06 165 GLU A C 1
ATOM 1320 O O . GLU A 1 165 ? 5.928 0.732 16.837 1.00 96.06 165 GLU A O 1
ATOM 1325 N N . ARG A 1 166 ? 5.208 1.335 14.796 1.00 95.38 166 ARG A N 1
ATOM 1326 C CA . ARG A 1 166 ? 6.191 0.541 14.069 1.00 95.38 166 ARG A CA 1
ATOM 1327 C C . ARG A 1 166 ? 6.505 1.177 12.726 1.00 95.38 166 ARG A C 1
ATOM 1329 O O . ARG A 1 166 ? 5.603 1.606 12.016 1.00 95.38 166 ARG A O 1
ATOM 1336 N N . ILE A 1 167 ? 7.780 1.153 12.348 1.00 93.38 167 ILE A N 1
ATOM 1337 C CA . ILE A 1 167 ? 8.180 1.430 10.970 1.00 93.38 167 ILE A CA 1
ATOM 1338 C C . ILE A 1 167 ? 8.002 0.155 10.144 1.00 93.38 167 ILE A C 1
ATOM 1340 O O . ILE A 1 167 ? 8.593 -0.881 10.463 1.00 93.38 167 ILE A O 1
ATOM 1344 N N . ILE A 1 168 ? 7.186 0.226 9.095 1.00 90.00 168 ILE A N 1
ATOM 1345 C CA . ILE A 1 168 ? 6.937 -0.867 8.150 1.00 90.00 168 ILE A CA 1
ATOM 1346 C C . ILE A 1 168 ? 7.143 -0.305 6.749 1.00 90.00 168 ILE A C 1
ATOM 1348 O O . ILE A 1 168 ? 6.576 0.724 6.405 1.00 90.00 168 ILE A O 1
ATOM 1352 N N . ALA A 1 169 ? 7.990 -0.962 5.954 1.00 87.69 169 ALA A N 1
ATOM 1353 C CA . ALA A 1 169 ? 8.366 -0.506 4.613 1.00 87.69 169 ALA A CA 1
ATOM 1354 C C . ALA A 1 169 ? 8.908 0.941 4.551 1.00 87.69 169 ALA A C 1
ATOM 1356 O O . ALA A 1 169 ? 8.878 1.543 3.491 1.00 87.69 169 ALA A O 1
ATOM 1357 N N . GLY A 1 170 ? 9.445 1.486 5.649 1.00 88.50 170 GLY A N 1
ATOM 1358 C CA . GLY A 1 170 ? 9.960 2.863 5.715 1.00 88.50 170 GLY A CA 1
ATOM 1359 C C . GLY A 1 170 ? 8.933 3.912 6.155 1.00 88.50 170 GLY A C 1
ATOM 1360 O O . GLY A 1 170 ? 9.311 5.059 6.363 1.00 88.50 170 GLY A O 1
ATOM 1361 N N . ASP A 1 171 ? 7.679 3.516 6.371 1.00 93.31 171 ASP A N 1
ATOM 1362 C CA . ASP A 1 171 ? 6.597 4.406 6.787 1.00 93.31 171 ASP A CA 1
ATOM 1363 C C . ASP A 1 171 ? 6.163 4.107 8.234 1.00 93.31 171 ASP A C 1
ATOM 1365 O O . ASP A 1 171 ? 6.352 2.991 8.735 1.00 93.31 171 ASP A O 1
ATOM 1369 N N . LEU A 1 172 ? 5.603 5.101 8.931 1.00 95.19 172 LEU A N 1
ATOM 1370 C CA . LEU A 1 172 ? 5.171 4.961 10.325 1.00 95.19 172 LEU A CA 1
ATOM 1371 C C . LEU A 1 172 ? 3.732 4.453 10.389 1.00 95.19 172 LEU A C 1
ATOM 1373 O O . LEU A 1 172 ? 2.806 5.103 9.911 1.00 95.19 172 LEU A O 1
ATOM 1377 N N . TRP A 1 173 ? 3.546 3.321 11.055 1.00 95.69 173 TRP A N 1
ATOM 1378 C CA . TRP A 1 173 ? 2.245 2.753 11.376 1.00 95.69 173 TRP A CA 1
ATOM 1379 C C . TRP A 1 173 ? 2.005 2.881 12.867 1.00 95.69 173 TRP A C 1
ATOM 1381 O O . TRP A 1 173 ? 2.857 2.482 13.664 1.00 95.69 173 TRP A O 1
ATOM 1391 N N . SER A 1 174 ? 0.843 3.400 13.245 1.00 95.44 174 SER A N 1
ATOM 1392 C CA . SER A 1 174 ? 0.446 3.492 14.645 1.00 95.44 174 SER A CA 1
ATOM 1393 C C . SER A 1 174 ? -0.939 2.906 14.854 1.00 95.44 174 SER A C 1
ATOM 1395 O O . SER A 1 174 ? -1.845 3.065 14.037 1.00 95.44 174 SER A O 1
ATOM 1397 N N . ILE A 1 175 ? -1.100 2.184 15.957 1.00 94.62 175 ILE A N 1
ATOM 1398 C CA . ILE A 1 175 ? -2.390 1.659 16.388 1.00 94.62 175 ILE A CA 1
ATOM 1399 C C . ILE A 1 175 ? -2.682 2.155 17.793 1.00 94.62 175 ILE A C 1
ATOM 1401 O O . ILE A 1 175 ? -1.849 2.026 18.687 1.00 94.62 175 ILE A O 1
ATOM 1405 N N . VAL A 1 176 ? -3.872 2.714 17.977 1.00 94.81 176 VAL A N 1
ATOM 1406 C CA . VAL A 1 176 ? -4.419 3.109 19.274 1.00 94.81 176 VAL A CA 1
ATOM 1407 C C . VAL A 1 176 ? -5.486 2.093 19.653 1.00 94.81 176 VAL A C 1
ATOM 1409 O O . VAL A 1 176 ? -6.301 1.723 18.810 1.00 94.81 176 VAL A O 1
ATOM 1412 N N . LEU A 1 177 ? -5.468 1.621 20.897 1.00 93.56 177 LEU A N 1
ATOM 1413 C CA . LEU A 1 177 ? -6.341 0.560 21.397 1.00 93.56 177 LEU A CA 1
ATOM 1414 C C . LEU A 1 177 ? -7.087 1.022 22.646 1.00 93.56 177 LEU A C 1
ATOM 1416 O O . LEU A 1 177 ? -6.483 1.581 23.559 1.00 93.56 177 LEU A O 1
ATOM 1420 N N . ARG A 1 178 ? -8.378 0.705 22.739 1.00 92.62 178 ARG A N 1
ATOM 1421 C CA . ARG A 1 178 ? -9.190 0.958 23.933 1.00 92.62 178 ARG A CA 1
ATOM 1422 C C . ARG A 1 178 ? -10.027 -0.273 24.288 1.00 92.62 178 ARG A C 1
ATOM 1424 O O . ARG A 1 178 ? -10.892 -0.659 23.503 1.00 92.62 178 ARG A O 1
ATOM 1431 N N . PRO A 1 179 ? -9.827 -0.889 25.465 1.00 88.38 179 PRO A N 1
ATOM 1432 C CA . PRO A 1 179 ? -10.735 -1.919 25.964 1.00 88.38 179 PRO A CA 1
ATOM 1433 C C . PRO A 1 179 ? -12.142 -1.355 26.174 1.00 88.38 179 PRO A C 1
ATOM 1435 O O . PRO A 1 179 ? -12.326 -0.342 26.852 1.00 88.38 179 PRO A O 1
ATOM 1438 N N . GLN A 1 180 ? -13.148 -2.012 25.605 1.00 82.31 180 GLN A N 1
ATOM 1439 C CA . GLN A 1 180 ? -14.546 -1.674 25.844 1.00 82.31 180 GLN A CA 1
ATOM 1440 C C . GLN A 1 180 ? -14.889 -1.987 27.306 1.00 82.31 180 GLN A C 1
ATOM 1442 O O . GLN A 1 180 ? -14.542 -3.042 27.830 1.00 82.31 180 GLN A O 1
ATOM 1447 N N . GLY A 1 181 ? -15.545 -1.046 27.985 1.00 67.44 181 GLY A N 1
ATOM 1448 C CA . GLY A 1 181 ? -15.889 -1.177 29.405 1.00 67.44 181 GLY A CA 1
ATOM 1449 C C . GLY A 1 181 ? -14.785 -0.769 30.387 1.00 67.44 181 GLY A C 1
ATOM 1450 O O . GLY A 1 181 ? -15.045 -0.742 31.587 1.00 67.44 181 GLY A O 1
ATOM 1451 N N . ALA A 1 182 ? -13.592 -0.388 29.917 1.00 58.03 182 ALA A N 1
ATOM 1452 C CA . ALA A 1 182 ? -12.601 0.263 30.767 1.00 58.03 182 ALA A CA 1
ATOM 1453 C C . ALA A 1 182 ? -12.904 1.766 30.875 1.00 58.03 182 ALA A C 1
ATOM 1455 O O . ALA A 1 182 ? -12.869 2.491 29.880 1.00 58.03 182 ALA A O 1
ATOM 1456 N N . THR A 1 183 ? -13.178 2.256 32.083 1.00 52.56 183 THR A N 1
ATOM 1457 C CA . THR A 1 183 ? -13.015 3.681 32.391 1.00 52.56 183 THR A CA 1
ATOM 1458 C C . THR A 1 183 ? -11.520 3.956 32.558 1.00 52.56 183 THR A C 1
ATOM 1460 O O . THR A 1 183 ? -10.843 3.233 33.287 1.00 52.56 183 THR A O 1
ATOM 1463 N N . LEU A 1 184 ? -10.980 4.997 31.908 1.00 52.44 184 LEU A N 1
ATOM 1464 C CA . LEU A 1 184 ? -9.581 5.454 32.053 1.00 52.44 184 LEU A CA 1
ATOM 1465 C C . LEU A 1 184 ? -9.288 6.070 33.440 1.00 52.44 184 LEU A C 1
ATOM 1467 O O . LEU A 1 184 ? -8.594 7.073 33.575 1.00 52.44 184 LEU A O 1
ATOM 1471 N N . THR A 1 185 ? -9.821 5.488 34.505 1.00 44.25 185 THR A N 1
ATOM 1472 C CA . THR A 1 185 ? -9.517 5.855 35.884 1.00 44.25 185 THR A CA 1
ATOM 1473 C C . THR A 1 185 ? -8.578 4.811 36.463 1.00 44.25 185 THR A C 1
ATOM 1475 O O . THR A 1 185 ? -9.038 3.807 37.001 1.00 44.25 185 THR A O 1
ATOM 1478 N N . GLY A 1 186 ? -7.264 5.045 36.371 1.00 41.69 186 GLY A N 1
ATOM 1479 C CA . GLY A 1 186 ? -6.311 4.320 37.218 1.00 41.69 186 GLY A CA 1
ATOM 1480 C C . GLY A 1 186 ? -4.938 4.019 36.627 1.00 41.69 186 GLY A C 1
ATOM 1481 O O . GLY A 1 186 ? -4.558 2.859 36.584 1.00 41.69 186 GLY A O 1
ATOM 1482 N N . CYS A 1 187 ? -4.163 5.035 36.240 1.00 38.69 187 CYS A N 1
ATOM 1483 C CA . CYS A 1 187 ? -2.695 4.937 36.176 1.00 38.69 187 CYS A CA 1
ATOM 1484 C C . CYS A 1 187 ? -2.032 6.272 36.561 1.00 38.69 187 CYS A C 1
ATOM 1486 O O . CYS A 1 187 ? -1.135 6.757 35.892 1.00 38.69 187 CYS A O 1
ATOM 1488 N N . PHE A 1 188 ? -2.479 6.865 37.669 1.00 43.06 188 PHE A N 1
ATOM 1489 C CA . PHE A 1 188 ? -1.668 7.778 38.480 1.00 43.06 188 PHE A CA 1
ATOM 1490 C C . PHE A 1 188 ? -1.964 7.477 39.950 1.00 43.06 188 PHE A C 1
ATOM 1492 O O . PHE A 1 188 ? -2.611 8.246 40.653 1.00 43.06 188 PHE A O 1
ATOM 1499 N N . SER A 1 189 ? -1.526 6.307 40.418 1.00 38.22 189 SER A N 1
ATOM 1500 C CA . SER A 1 189 ? -1.239 6.158 41.841 1.00 38.22 189 SER A CA 1
ATOM 1501 C C . SER A 1 189 ? 0.122 6.805 42.048 1.00 38.22 189 SER A C 1
ATOM 1503 O O . SER A 1 189 ? 1.161 6.219 41.753 1.00 38.22 189 SER A O 1
ATOM 1505 N N . SER A 1 190 ? 0.104 8.063 42.478 1.00 40.53 190 SER A N 1
ATOM 1506 C CA . SER A 1 190 ? 1.240 8.671 43.154 1.00 40.53 190 SER A CA 1
ATOM 1507 C C . SER A 1 190 ? 1.669 7.724 44.272 1.00 40.53 190 SER A C 1
ATOM 1509 O O . SER A 1 190 ? 0.915 7.524 45.229 1.00 40.53 190 SER A O 1
ATOM 1511 N N . SER A 1 191 ? 2.848 7.119 44.149 1.00 33.84 191 SER A N 1
ATOM 1512 C CA . SER A 1 191 ? 3.477 6.439 45.275 1.00 33.84 191 SER A CA 1
ATOM 1513 C C . SER A 1 191 ? 3.560 7.441 46.436 1.00 33.84 191 SER A C 1
ATOM 1515 O O . SER A 1 191 ? 4.059 8.551 46.225 1.00 33.84 191 SER A O 1
ATOM 1517 N N . PRO A 1 192 ? 3.049 7.122 47.637 1.00 37.31 192 PRO A N 1
ATOM 1518 C CA . PRO A 1 192 ? 3.255 7.990 48.786 1.00 37.31 192 PRO A CA 1
ATOM 1519 C C . PRO A 1 192 ? 4.759 8.033 49.111 1.00 37.31 192 PRO A C 1
ATOM 1521 O O . PRO A 1 192 ? 5.464 7.049 48.861 1.00 37.31 192 PRO A O 1
ATOM 1524 N N . PRO A 1 193 ? 5.282 9.156 49.636 1.00 40.03 193 PRO A N 1
ATOM 1525 C CA . PRO A 1 193 ? 6.686 9.239 50.003 1.00 40.03 193 PRO A CA 1
ATOM 1526 C C . PRO A 1 193 ? 6.985 8.170 51.055 1.00 40.03 193 PRO A C 1
ATOM 1528 O O . PRO A 1 193 ? 6.227 8.007 52.012 1.00 40.03 193 PRO A O 1
ATOM 1531 N N . TYR A 1 194 ? 8.081 7.439 50.847 1.00 34.88 194 TYR A N 1
ATOM 1532 C CA . TYR A 1 194 ? 8.658 6.501 51.805 1.00 34.88 194 TYR A CA 1
ATOM 1533 C C . TYR A 1 194 ? 8.657 7.126 53.210 1.00 34.88 194 TYR A C 1
ATOM 1535 O O . TYR A 1 194 ? 9.449 8.022 53.500 1.00 34.88 194 TYR A O 1
ATOM 1543 N N . GLN A 1 195 ? 7.763 6.660 54.084 1.00 34.09 195 GLN A N 1
ATOM 1544 C CA . GLN A 1 195 ? 7.900 6.869 55.518 1.00 34.09 195 GLN A CA 1
ATOM 1545 C C . GLN A 1 195 ? 8.938 5.868 56.018 1.00 34.09 195 GLN A C 1
ATOM 1547 O O . GLN A 1 195 ? 8.688 4.666 56.069 1.00 34.09 195 GLN A O 1
ATOM 1552 N N . ALA A 1 196 ? 10.122 6.379 56.344 1.00 42.97 196 ALA A N 1
ATOM 1553 C CA . ALA A 1 196 ? 11.082 5.669 57.170 1.00 42.97 196 ALA A CA 1
ATOM 1554 C C . ALA A 1 196 ? 10.534 5.583 58.601 1.00 42.97 196 ALA A C 1
ATOM 1556 O O . ALA A 1 196 ? 10.140 6.599 59.172 1.00 42.97 196 ALA A O 1
ATOM 1557 N N . PHE A 1 197 ? 10.531 4.384 59.171 1.00 29.64 197 PHE A N 1
ATOM 1558 C CA . PHE A 1 197 ? 10.298 4.132 60.592 1.00 29.64 197 PHE A CA 1
ATOM 1559 C C . PHE A 1 197 ? 11.011 2.831 60.985 1.00 29.64 197 PHE A C 1
ATOM 1561 O O . PHE A 1 197 ? 11.063 1.912 60.166 1.00 29.64 197 PHE A O 1
ATOM 1568 N N . PRO A 1 198 ? 11.366 2.680 62.268 1.00 42.44 198 PRO A N 1
ATOM 1569 C CA . PRO A 1 198 ? 12.499 3.267 62.981 1.00 42.44 198 PRO A CA 1
ATOM 1570 C C . PRO A 1 198 ? 13.722 2.331 63.031 1.00 42.44 198 PRO A C 1
ATOM 1572 O O . PRO A 1 198 ? 13.554 1.100 62.882 1.00 42.44 198 PRO A O 1
#

Sequence (198 aa):
MASELEADPADYMAHLQEPAMVMAMNPMIRSIQILPEKGEPVVFTAEDTRKMDFPRFLEGSLKKAADTARMEHRLVLVDSLDLGLPYKMMAFLRPVYRHDENGNESFWGYIILAVEQRRVMSTANISNLGAQQLDFSLYHRYGWEDTPHLVKERGMTEQGNPHAERIIAGDLWSIVLRPQGATLTGCFSSSPPYQAFP

Radius of gyration: 23.13 Å; chains: 1; bounding box: 50×41×86 Å

Foldseek 3Di:
DDDPPPPDPVVVVVCPPPVVVVCVVPVQWAKKWWFWPDDDIDIDGDPVCVPFPVVCCCVPPCVVVQVCLVVVQFKGKAWQDDRVDPATKIKIKHWDWDADPVRDTDTTTIIMTIGGVVVVCVVVVVVVCVVVQKWKWKWKFALPGDDIDTRDTDDDFDPPADKDWDQDRNIIIMMGIDHHPDDPPDDPPPDDPDDDDD

pLDDT: mean 78.82, std 18.27, range [29.64, 96.06]

Organism: NCBI:txid742743